Protein AF-A0AA39PL08-F1 (afdb_monomer)

Organism: NCBI:txid153913

Solvent-accessible surface area (backbone atoms only — not comparable to full-atom values): 10625 Å² total; per-residue (Å²): 111,73,71,60,53,53,52,51,50,51,50,52,51,52,50,50,63,61,44,51,63,54,53,54,50,52,50,53,52,51,51,52,52,53,52,52,52,53,51,51,53,49,51,53,50,52,50,51,52,51,51,49,55,51,54,54,60,73,60,64,70,47,74,65,54,53,50,52,52,50,54,50,50,53,50,49,44,52,52,51,19,44,54,52,36,72,70,58,74,90,70,91,69,81,79,69,95,43,76,67,58,56,54,54,50,54,52,45,30,73,60,59,31,64,70,55,45,51,51,68,71,72,54,76,58,91,83,39,56,63,63,49,20,51,47,42,34,47,43,50,50,50,52,49,51,51,55,55,50,72,71,54,77,70,82,68,60,52,62,56,51,52,48,50,51,49,51,52,51,51,51,52,52,53,50,52,56,51,52,53,60,50,56,61,66,72,77,114

Secondary structure (DSSP, 8-state):
-HHHHHHHHHHHHHHHHHHHHHHHHHHHHHHHHHHHHHHHHHHHHHHHHHHHHHHHHHT-S-HHHHHHHHHHHHHHHHHHHHHHHHH-----------HHHHHHHHHHHHHHHHHHHHHHHHS-GGG-HHHHHHHHHHHHHHHHHHHHHHH---TTHHHHHHHHHHHHHHHHHHHHHHHHHHHHTT--

pLDDT: mean 80.29, std 13.62, range [42.75, 95.31]

Mean predicted aligned error: 18.13 Å

Foldseek 3Di:
DVVVVVVVVVVVVVVVVVVVVVVVVVVVVVVVVVVVVVVVVVVVVVVVVVVVVVVVVVVPCDVVNVVVVVVVVLVVLLVVLLVVLVVDDDDPDPPDPDPVVVVVLVVLCVQPNDVLSVVVVPDPCVVPSPSSSVSSSSNVVSVVVVVVVVVPPPPPVCVVVVVVVVVVVVVVVVVVVVVVVVVVVVVD

Sequence (188 aa):
MLKQWLTDVEHELQQAQNQNPVLDQQLKEQVAATKLMKGLLRTWMEELRAAQVYLIRADQSSGVDVINMIDALNSEVFQTAAMVAEAFKFGKKKVEDSSEVEVVYYHVIEVLGLCMTELLKSMLHHDNQILIQTTFQAAMCTYVDWIVTLWYFKGREEEWMLSNLYAIIQESDLGLMQMEKKGEKSLV

Radius of gyration: 40.85 Å; Cα contacts (8 Å, |Δi|>4): 40; chains: 1; bounding box: 76×64×124 Å

Structure (mmCIF, N/CA/C/O backbone):
data_AF-A0AA39PL08-F1
#
_entry.id   AF-A0AA39PL08-F1
#
loop_
_atom_site.group_PDB
_atom_site.id
_atom_site.type_symbol
_atom_site.label_atom_id
_atom_site.label_alt_id
_atom_site.label_comp_id
_atom_site.label_asym_id
_atom_site.label_entity_id
_atom_site.label_seq_id
_atom_site.pdbx_PDB_ins_code
_atom_site.Cartn_x
_atom_site.Cartn_y
_atom_site.Cartn_z
_atom_site.occupancy
_atom_site.B_iso_or_equiv
_atom_site.auth_seq_id
_atom_site.auth_comp_id
_atom_site.auth_asym_id
_atom_site.auth_atom_id
_atom_site.pdbx_PDB_model_num
ATOM 1 N N . MET A 1 1 ? -49.813 -3.315 88.008 1.00 71.19 1 MET A N 1
ATOM 2 C CA . MET A 1 1 ? -49.033 -4.204 87.121 1.00 71.19 1 MET A CA 1
ATOM 3 C C . MET A 1 1 ? -49.725 -4.425 85.780 1.00 71.19 1 MET A C 1
ATOM 5 O O . MET A 1 1 ? -49.222 -3.895 84.808 1.00 71.19 1 MET A O 1
ATOM 9 N N . LEU A 1 2 ? -50.894 -5.079 85.700 1.00 80.81 2 LEU A N 1
ATOM 10 C CA . LEU A 1 2 ? -51.555 -5.375 84.408 1.00 80.81 2 LEU A CA 1
ATOM 11 C C . LEU A 1 2 ? -51.865 -4.149 83.527 1.00 80.81 2 LEU A C 1
ATOM 13 O O . LEU A 1 2 ? -51.631 -4.189 82.328 1.00 80.81 2 LEU A O 1
ATOM 17 N N . LYS A 1 3 ? -52.342 -3.042 84.114 1.00 84.31 3 LYS A N 1
ATOM 18 C CA . LYS A 1 3 ? -52.635 -1.812 83.352 1.00 84.31 3 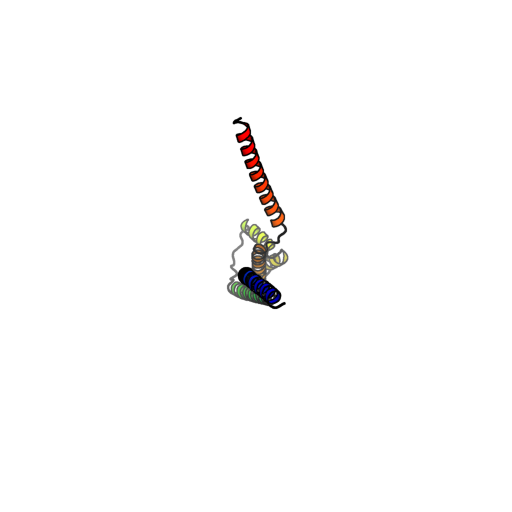LYS A CA 1
ATOM 19 C C . LYS A 1 3 ? -51.394 -1.166 82.732 1.00 84.31 3 LYS A C 1
ATOM 21 O O . LYS A 1 3 ? -51.499 -0.585 81.668 1.00 84.31 3 LYS A O 1
ATOM 26 N N . GLN A 1 4 ? -50.254 -1.273 83.405 1.00 87.25 4 GLN A N 1
ATOM 27 C CA . GLN A 1 4 ? -49.001 -0.662 82.966 1.00 87.25 4 GLN A CA 1
ATOM 28 C C . GLN A 1 4 ? -48.365 -1.467 81.827 1.00 87.25 4 GLN A C 1
ATOM 30 O O . GLN A 1 4 ? -47.874 -0.903 80.864 1.00 87.25 4 GLN A O 1
ATOM 35 N N . TRP A 1 5 ? -48.488 -2.795 81.880 1.00 88.00 5 TRP A N 1
ATOM 36 C CA . TRP A 1 5 ? -48.082 -3.655 80.772 1.00 88.00 5 TRP A CA 1
ATOM 37 C C . TRP A 1 5 ? -48.952 -3.451 79.523 1.00 88.00 5 TRP A C 1
ATOM 39 O O . TRP A 1 5 ? -48.432 -3.420 78.416 1.00 88.00 5 TRP A O 1
ATOM 49 N N . LEU A 1 6 ? -50.266 -3.255 79.692 1.00 92.50 6 LEU A N 1
ATOM 50 C CA . LEU A 1 6 ? -51.163 -2.975 78.567 1.00 92.50 6 LEU A CA 1
ATOM 51 C C . LEU A 1 6 ? -50.780 -1.671 77.847 1.00 92.50 6 LEU A C 1
ATOM 53 O O . LEU A 1 6 ? -50.722 -1.654 76.623 1.00 92.50 6 LEU A O 1
ATOM 57 N N . THR A 1 7 ? -50.462 -0.612 78.602 1.00 92.06 7 THR A N 1
ATOM 58 C CA . THR A 1 7 ? -50.030 0.667 78.019 1.00 92.06 7 THR A CA 1
ATOM 59 C C . THR A 1 7 ? -48.675 0.566 77.326 1.00 92.06 7 THR A C 1
ATOM 61 O O . THR A 1 7 ? -48.483 1.189 76.286 1.00 92.06 7 THR A O 1
ATOM 64 N N . ASP A 1 8 ? -47.752 -0.234 77.866 1.00 92.88 8 ASP A N 1
ATOM 65 C CA . ASP A 1 8 ? -46.441 -0.448 77.245 1.00 92.88 8 ASP A CA 1
ATOM 66 C C . ASP A 1 8 ? -4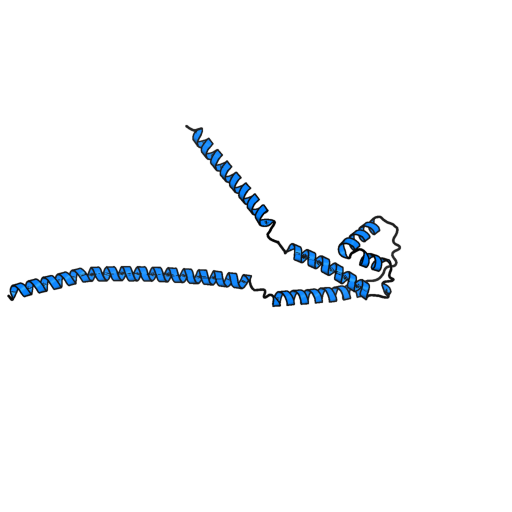6.580 -1.204 75.913 1.00 92.88 8 ASP A C 1
ATOM 68 O O . ASP A 1 8 ? -45.985 -0.814 74.911 1.00 92.88 8 ASP A O 1
ATOM 72 N N . VAL A 1 9 ? -47.439 -2.229 75.862 1.00 91.25 9 VAL A N 1
ATOM 73 C CA . VAL A 1 9 ? -47.717 -2.994 74.633 1.00 91.25 9 VAL A CA 1
ATOM 74 C C . VAL A 1 9 ? -48.438 -2.147 73.581 1.00 91.25 9 VAL A C 1
ATOM 76 O O . VAL A 1 9 ? -48.118 -2.240 72.397 1.00 91.25 9 VAL A O 1
ATOM 79 N N . GLU A 1 10 ? -49.390 -1.301 73.981 1.00 92.38 10 GLU A N 1
ATOM 80 C CA . GLU A 1 10 ? -50.045 -0.360 73.061 1.00 92.38 10 GLU A CA 1
ATOM 81 C C . GLU A 1 10 ? -49.048 0.652 72.492 1.00 92.38 10 GLU A C 1
ATOM 83 O O . GLU A 1 10 ? -49.065 0.925 71.290 1.00 92.38 10 GLU A O 1
ATOM 88 N N . HIS A 1 11 ? -48.132 1.151 73.324 1.00 91.44 11 HIS A N 1
ATOM 89 C CA . HIS A 1 11 ? -47.078 2.054 72.881 1.00 91.44 11 HIS A CA 1
ATOM 90 C C . HIS A 1 11 ? -46.126 1.375 71.883 1.00 91.44 11 HIS A C 1
ATOM 92 O O . HIS A 1 11 ? -45.819 1.960 70.845 1.00 91.44 11 HIS A O 1
ATOM 98 N N . GLU A 1 12 ? -45.700 0.134 72.136 1.00 89.50 12 GLU A N 1
ATOM 99 C CA . GLU A 1 12 ? -44.862 -0.629 71.198 1.00 89.50 12 GLU A CA 1
ATOM 100 C C . GLU A 1 12 ? -45.580 -0.935 69.879 1.00 89.50 12 GLU A C 1
ATOM 102 O O . GLU A 1 12 ? -44.991 -0.782 68.806 1.00 89.50 12 GLU A O 1
ATOM 107 N N . LEU A 1 13 ? -46.860 -1.317 69.929 1.00 89.25 13 LEU A N 1
ATOM 108 C CA . LEU A 1 13 ? -47.656 -1.574 68.728 1.00 89.25 13 LEU A CA 1
ATOM 109 C C . LEU A 1 13 ? -47.790 -0.306 67.884 1.00 89.25 13 LEU A C 1
ATOM 111 O O . LEU A 1 13 ? -47.626 -0.345 66.664 1.00 89.25 13 LEU A O 1
ATOM 115 N N . GLN A 1 14 ? -48.056 0.825 68.532 1.00 90.50 14 GLN A N 1
ATOM 116 C CA . GLN A 1 14 ? -48.206 2.106 67.859 1.00 90.50 14 GLN A CA 1
ATOM 117 C C . GLN A 1 14 ? -46.869 2.606 67.302 1.00 90.50 14 GLN A C 1
ATOM 119 O O . GLN A 1 14 ? -46.811 3.142 66.195 1.00 90.50 14 GLN A O 1
ATOM 124 N N . GLN A 1 15 ? -45.769 2.349 68.007 1.00 89.94 15 GLN A N 1
ATOM 125 C CA . GLN A 1 15 ? -44.422 2.622 67.523 1.00 89.94 15 GLN A CA 1
ATOM 126 C C . GLN A 1 15 ? -44.076 1.766 66.294 1.00 89.94 15 GLN A C 1
ATOM 128 O O . GLN A 1 15 ? -43.593 2.306 65.299 1.00 89.94 15 GLN A O 1
ATOM 133 N N . ALA A 1 16 ? -44.387 0.468 66.306 1.00 85.75 16 ALA A N 1
ATOM 134 C CA . ALA A 1 16 ? -44.188 -0.420 65.160 1.00 85.75 16 ALA A CA 1
ATOM 135 C C . ALA A 1 16 ? -45.080 -0.039 63.963 1.00 85.75 16 ALA A C 1
ATOM 137 O O . ALA A 1 16 ? -44.622 -0.022 62.818 1.00 85.75 16 ALA A O 1
ATOM 138 N N . GLN A 1 17 ? -46.339 0.339 64.216 1.00 90.00 17 GLN A N 1
ATOM 139 C CA . GLN A 1 17 ? -47.251 0.840 63.183 1.00 90.00 17 GLN A CA 1
ATOM 140 C C . GLN A 1 17 ? -46.747 2.133 62.541 1.00 90.00 17 GLN A C 1
ATOM 142 O O . GLN A 1 17 ? -46.892 2.297 61.333 1.00 90.00 17 GLN A O 1
ATOM 147 N N . ASN A 1 18 ? -46.109 3.012 63.313 1.00 87.94 18 ASN A N 1
ATOM 148 C CA . ASN A 1 18 ? -45.515 4.241 62.791 1.00 87.94 18 ASN A CA 1
ATOM 149 C C . ASN A 1 18 ? -44.195 3.993 62.035 1.00 87.94 18 ASN A C 1
ATOM 151 O O . ASN A 1 18 ? -43.851 4.763 61.141 1.00 87.94 18 ASN A O 1
ATOM 155 N N . GLN A 1 19 ? -43.461 2.922 62.355 1.00 88.88 19 GLN A N 1
ATOM 156 C CA . GLN A 1 19 ? -42.192 2.575 61.699 1.00 88.88 19 GLN A CA 1
ATOM 157 C C . GLN A 1 19 ? -42.372 1.851 60.357 1.00 88.88 19 GLN A C 1
ATOM 159 O O . GLN A 1 19 ? -41.613 2.107 59.422 1.00 88.88 19 GLN A O 1
ATOM 164 N N . ASN A 1 20 ? -43.389 0.994 60.226 1.00 89.31 20 ASN A N 1
ATOM 165 C CA . ASN A 1 20 ? -43.685 0.270 58.983 1.00 89.31 20 ASN A CA 1
ATOM 166 C C . ASN A 1 20 ? -43.803 1.158 57.723 1.00 89.31 20 ASN A C 1
ATOM 168 O O . ASN A 1 20 ? -43.137 0.848 56.736 1.00 89.31 20 ASN A O 1
ATOM 172 N N . PRO A 1 21 ? -44.571 2.268 57.706 1.00 90.62 21 PRO A N 1
ATOM 173 C CA . PRO A 1 21 ? -44.692 3.100 56.507 1.00 90.62 21 PRO A CA 1
ATOM 174 C C . PRO A 1 21 ? -43.381 3.810 56.149 1.00 90.62 21 PRO A C 1
ATOM 176 O O . PRO A 1 21 ? -43.098 4.017 54.970 1.00 90.62 21 PRO A O 1
ATOM 179 N N . VAL A 1 22 ? -42.560 4.151 57.149 1.00 90.56 22 VAL A N 1
ATOM 180 C CA . VAL A 1 22 ? -41.252 4.787 56.940 1.00 90.56 22 VAL A CA 1
ATOM 181 C C . VAL A 1 22 ? -40.280 3.807 56.285 1.00 90.56 22 VAL A C 1
ATOM 183 O O . VAL A 1 22 ? -39.605 4.163 55.320 1.00 90.56 22 VAL A O 1
ATOM 186 N N . LEU A 1 23 ? -40.238 2.563 56.764 1.00 89.94 23 LEU A N 1
ATOM 187 C CA . LEU A 1 23 ? -39.418 1.500 56.180 1.00 89.94 23 LEU A CA 1
ATOM 188 C C . LEU A 1 23 ? -39.864 1.154 54.751 1.00 89.94 23 LEU A C 1
ATOM 190 O O . LEU A 1 23 ? -39.022 1.018 53.864 1.00 89.94 23 LEU A O 1
ATOM 194 N N . ASP A 1 24 ? -41.174 1.090 54.501 1.00 92.94 24 ASP A N 1
ATOM 195 C CA . ASP A 1 24 ? -41.730 0.870 53.160 1.00 92.94 24 ASP A CA 1
ATOM 196 C C . ASP A 1 24 ? -41.361 1.995 52.188 1.00 92.94 24 ASP A C 1
ATOM 198 O O . ASP A 1 24 ? -41.076 1.751 51.010 1.00 92.94 24 ASP A O 1
ATOM 202 N N . GLN A 1 25 ? -41.355 3.239 52.668 1.00 93.31 25 GLN A N 1
ATOM 203 C CA . GLN A 1 25 ? -40.944 4.382 51.866 1.00 93.31 25 GLN A CA 1
ATOM 204 C C . GLN A 1 25 ? -39.444 4.335 51.545 1.00 93.31 25 GLN A C 1
ATOM 206 O O . GLN A 1 25 ? -39.073 4.461 50.377 1.00 93.31 25 GLN A O 1
ATOM 211 N N . GLN A 1 26 ? -38.596 4.046 52.535 1.00 92.38 26 GLN A N 1
ATOM 212 C CA . GLN A 1 26 ? -37.154 3.876 52.326 1.00 92.38 26 GLN A CA 1
ATOM 213 C C . GLN A 1 26 ? -36.844 2.733 51.352 1.00 92.38 26 GLN A C 1
ATOM 215 O O . GLN A 1 26 ? -35.975 2.863 50.488 1.00 92.38 26 GLN A O 1
ATOM 220 N N . LEU A 1 27 ? -37.581 1.621 51.441 1.00 93.56 27 LEU A N 1
ATOM 221 C CA . LEU A 1 27 ? -37.421 0.492 50.530 1.00 93.56 27 LEU A CA 1
ATOM 222 C C . LEU A 1 27 ? -37.786 0.879 49.092 1.00 93.56 27 LEU A C 1
ATOM 224 O O . LEU A 1 27 ? -37.051 0.547 48.161 1.00 93.56 27 LEU A O 1
ATOM 228 N N . LYS A 1 28 ? -38.883 1.619 48.892 1.00 95.12 28 LYS A N 1
ATOM 229 C CA . LYS A 1 28 ? -39.280 2.119 47.565 1.00 95.12 28 LYS A CA 1
ATOM 230 C C . LYS A 1 28 ? -38.234 3.057 46.970 1.00 95.12 28 LYS A C 1
ATOM 232 O O . LYS A 1 28 ? -37.909 2.927 45.790 1.00 95.12 28 LYS A O 1
ATOM 237 N N . GLU A 1 29 ? -37.685 3.958 47.777 1.00 94.06 29 GLU A N 1
ATOM 238 C CA . GLU A 1 29 ? -36.629 4.883 47.357 1.00 94.06 29 GLU A CA 1
ATOM 239 C C . GLU A 1 29 ? -35.347 4.133 46.966 1.00 94.06 29 GLU A C 1
ATOM 241 O O . GLU A 1 29 ? -34.799 4.365 45.886 1.00 94.06 29 GLU A O 1
ATOM 246 N N . GLN A 1 30 ? -34.922 3.155 47.770 1.00 92.44 30 GLN A N 1
ATOM 247 C CA . GLN A 1 30 ? -33.762 2.307 47.470 1.00 92.44 30 GLN A CA 1
ATOM 248 C C . GLN A 1 30 ? -33.957 1.466 46.203 1.00 92.44 30 GLN A C 1
ATOM 250 O O . GLN A 1 30 ? -33.045 1.342 45.378 1.00 92.44 30 GLN A O 1
ATOM 255 N N . VAL A 1 31 ? -35.156 0.916 45.995 1.00 95.25 31 VAL A N 1
ATOM 256 C CA . VAL A 1 31 ? -35.493 0.166 44.777 1.00 95.25 31 VAL A CA 1
ATOM 257 C C . VAL A 1 31 ? -35.464 1.078 43.549 1.00 95.25 31 VAL A C 1
ATOM 259 O O . VAL A 1 31 ? -34.920 0.687 42.512 1.00 95.25 31 VAL A O 1
ATOM 262 N N . ALA A 1 32 ? -35.989 2.302 43.652 1.00 93.75 32 ALA A N 1
ATOM 263 C CA . ALA A 1 32 ? -35.952 3.279 42.566 1.00 93.75 32 ALA A CA 1
ATOM 264 C C . ALA A 1 32 ? -34.513 3.704 42.227 1.00 93.75 32 ALA A C 1
ATOM 266 O O . ALA A 1 32 ? -34.134 3.688 41.052 1.00 93.75 32 ALA A O 1
ATOM 267 N N . ALA A 1 33 ? -33.690 3.990 43.240 1.00 92.62 33 ALA A N 1
ATOM 268 C CA . ALA A 1 33 ? -32.278 4.335 43.073 1.00 92.62 33 ALA A CA 1
ATOM 269 C C . ALA A 1 33 ? -31.486 3.191 42.421 1.00 92.62 33 ALA A C 1
ATOM 271 O O . ALA A 1 33 ? -30.747 3.400 41.457 1.00 92.62 33 ALA A O 1
ATOM 272 N N . THR A 1 34 ? -31.710 1.954 42.873 1.00 93.88 34 THR A N 1
ATOM 273 C CA . THR A 1 34 ? -31.071 0.763 42.297 1.00 93.88 34 THR A CA 1
ATOM 274 C C . THR A 1 34 ? -31.484 0.555 40.839 1.00 93.88 34 THR A C 1
ATOM 276 O O . THR A 1 34 ? -30.662 0.182 40.001 1.00 93.88 34 THR A O 1
ATOM 279 N N . LYS A 1 35 ? -32.756 0.805 40.505 1.00 95.25 35 LYS A N 1
ATOM 280 C CA . LYS A 1 35 ? -33.264 0.688 39.133 1.00 95.25 35 LYS A CA 1
ATOM 281 C C . LYS A 1 35 ? -32.637 1.732 38.207 1.00 95.25 35 LYS A C 1
ATOM 283 O O . LYS A 1 35 ? -32.241 1.378 37.098 1.00 95.25 35 LYS A O 1
ATOM 288 N N . LEU A 1 36 ? -32.508 2.976 38.670 1.00 95.00 36 LEU A N 1
ATOM 289 C CA . LEU A 1 36 ? -31.821 4.043 37.938 1.00 95.00 36 LEU A CA 1
ATOM 290 C C . LEU A 1 36 ? -30.352 3.699 37.694 1.00 95.00 36 LEU A C 1
ATOM 292 O O . LEU A 1 36 ? -29.901 3.746 36.552 1.00 95.00 36 LEU A O 1
ATOM 296 N N . MET A 1 37 ? -29.639 3.271 38.738 1.00 93.81 37 MET A N 1
ATOM 297 C CA . MET A 1 37 ? -28.228 2.898 38.639 1.00 93.81 37 MET A CA 1
ATOM 298 C C . MET A 1 37 ? -28.013 1.766 37.626 1.00 93.81 37 MET A C 1
ATOM 300 O O . MET A 1 37 ? -27.143 1.860 36.766 1.00 93.81 37 MET A O 1
ATOM 304 N N . LYS A 1 38 ? -28.845 0.717 37.668 1.00 94.12 38 LYS A N 1
ATOM 305 C CA . LYS A 1 38 ? -28.790 -0.387 36.694 1.00 94.12 38 LYS A CA 1
ATOM 306 C C . LYS A 1 38 ? -29.085 0.075 35.266 1.00 94.12 38 LYS A C 1
ATOM 308 O O . LYS A 1 38 ? -28.465 -0.424 34.331 1.00 94.12 38 LYS A O 1
ATOM 313 N N . GLY A 1 39 ? -30.023 1.008 35.099 1.00 94.88 39 GLY A N 1
ATOM 314 C CA . GLY A 1 39 ? -30.340 1.605 33.803 1.00 94.88 39 GLY A CA 1
ATOM 315 C C . GLY A 1 39 ? -29.146 2.351 33.217 1.00 94.88 39 GLY A C 1
ATOM 316 O O . GLY A 1 39 ? -28.762 2.075 32.084 1.00 94.88 39 GLY A O 1
ATOM 317 N N . LEU A 1 40 ? -28.522 3.213 34.022 1.00 93.88 40 LEU A N 1
ATOM 318 C CA . LEU A 1 40 ? -27.332 3.963 33.635 1.00 93.88 40 LEU A CA 1
ATOM 319 C C . LEU A 1 40 ? -26.185 3.013 33.271 1.00 93.88 40 LEU A C 1
ATOM 321 O O . LEU A 1 40 ? -25.612 3.127 32.194 1.00 93.88 40 LEU A O 1
ATOM 325 N N . LEU A 1 41 ? -25.900 2.021 34.121 1.00 94.31 41 LEU A N 1
ATOM 326 C CA . LEU A 1 41 ? -24.823 1.054 33.893 1.00 94.31 41 LEU A CA 1
ATOM 327 C C . LEU A 1 41 ? -24.985 0.306 32.563 1.00 94.31 41 LEU A C 1
ATOM 329 O O . LEU A 1 41 ? -24.006 0.047 31.868 1.00 94.31 41 LEU A O 1
ATOM 333 N N . ARG A 1 42 ? -26.227 -0.033 32.199 1.00 94.38 42 ARG A N 1
ATOM 334 C CA . ARG A 1 42 ? -26.533 -0.669 30.915 1.00 94.38 42 ARG A CA 1
ATOM 335 C C . ARG A 1 42 ? -26.224 0.257 29.740 1.00 94.38 42 ARG A C 1
ATOM 337 O O . ARG A 1 42 ? -25.577 -0.197 28.805 1.00 94.38 42 ARG A O 1
ATOM 344 N N . THR A 1 43 ? -26.620 1.526 29.811 1.00 92.69 43 THR A N 1
ATOM 345 C CA . THR A 1 43 ? -26.298 2.519 28.774 1.00 92.69 43 THR A CA 1
ATOM 346 C C . THR A 1 43 ? -24.788 2.685 28.617 1.00 92.69 43 THR A C 1
ATOM 348 O O . THR A 1 43 ? -24.282 2.572 27.508 1.00 92.69 43 THR A O 1
ATOM 351 N N . TRP A 1 44 ? -24.048 2.822 29.720 1.00 92.69 44 TRP A N 1
ATOM 352 C CA . TRP A 1 44 ? -22.582 2.894 29.679 1.00 92.69 44 TRP A CA 1
ATOM 353 C C . TRP A 1 44 ? -21.945 1.639 29.074 1.00 92.69 44 TRP A C 1
ATOM 355 O O . TRP A 1 44 ? -20.984 1.742 28.318 1.00 92.69 44 TRP A O 1
ATOM 365 N N . MET A 1 45 ? -22.471 0.447 29.368 1.00 92.06 45 MET A N 1
ATOM 366 C CA . MET A 1 45 ? -21.989 -0.791 28.743 1.00 92.06 45 MET A CA 1
ATOM 367 C C . MET A 1 45 ? -22.285 -0.843 27.242 1.00 92.06 45 MET A C 1
ATOM 369 O O . MET A 1 45 ? -21.450 -1.321 26.477 1.00 92.06 45 MET A O 1
ATOM 373 N N . GLU A 1 46 ? -23.454 -0.371 26.812 1.00 92.44 46 GLU A N 1
ATOM 374 C CA . GLU A 1 46 ? -23.822 -0.295 25.396 1.00 92.44 46 GLU A CA 1
ATOM 375 C C . GLU A 1 46 ? -22.921 0.691 24.642 1.00 92.44 46 GLU A C 1
ATOM 377 O O . GLU A 1 46 ? -22.397 0.343 23.583 1.00 92.44 46 GLU A O 1
ATOM 382 N N . GLU A 1 47 ? -22.663 1.866 25.217 1.00 90.31 47 GLU A N 1
ATOM 383 C CA . GLU A 1 47 ? -21.745 2.868 24.666 1.00 90.31 47 GLU A CA 1
ATOM 384 C C . GLU A 1 47 ? -20.301 2.359 24.622 1.00 90.31 47 GLU A C 1
ATOM 386 O O . GLU A 1 47 ? -19.643 2.460 23.586 1.00 90.31 47 GLU A O 1
ATOM 391 N N . LEU A 1 48 ? -19.818 1.733 25.702 1.00 89.81 48 LEU A N 1
ATOM 392 C CA . LEU A 1 48 ? -18.473 1.156 25.753 1.00 89.81 48 LEU A CA 1
ATOM 393 C C . LEU A 1 48 ? -18.306 0.043 24.715 1.00 89.81 48 LEU A C 1
ATOM 395 O O . LEU A 1 48 ? -17.294 -0.016 24.021 1.00 89.81 48 LEU A O 1
ATOM 399 N N . ARG A 1 49 ? -19.312 -0.824 24.566 1.00 87.75 49 ARG A N 1
ATOM 400 C CA . ARG A 1 49 ? -19.316 -1.881 23.552 1.00 87.75 49 ARG A CA 1
ATOM 401 C C . ARG A 1 49 ? -19.334 -1.293 22.141 1.00 87.75 49 ARG A C 1
ATOM 403 O O . ARG A 1 49 ? -18.627 -1.802 21.275 1.00 87.75 49 ARG A O 1
ATOM 410 N N . ALA A 1 50 ? -20.111 -0.238 21.897 1.00 80.50 50 ALA A N 1
ATOM 411 C CA . ALA A 1 50 ? -20.132 0.451 20.610 1.00 80.50 50 ALA A CA 1
ATOM 412 C C . ALA A 1 50 ? -18.765 1.079 20.283 1.00 80.50 50 ALA A C 1
ATOM 414 O O . ALA A 1 50 ? -18.251 0.876 19.182 1.00 80.50 50 ALA A O 1
ATOM 415 N N . ALA A 1 51 ? -18.138 1.752 21.252 1.00 81.62 51 ALA A N 1
ATOM 416 C CA . ALA A 1 51 ? -16.797 2.317 21.113 1.00 81.62 51 ALA A CA 1
ATOM 417 C C . ALA A 1 51 ? -15.734 1.231 20.877 1.00 81.62 51 ALA A C 1
ATOM 419 O O . ALA A 1 51 ? -14.888 1.372 19.999 1.00 81.62 51 ALA A O 1
ATOM 420 N N . GLN A 1 52 ? -15.807 0.109 21.599 1.00 76.06 52 GLN A N 1
ATOM 421 C CA . GLN A 1 52 ? -14.886 -1.015 21.435 1.00 76.06 52 GLN A CA 1
ATOM 422 C C . GLN A 1 52 ? -15.011 -1.661 20.049 1.00 76.06 52 GLN A C 1
ATOM 424 O O . GLN A 1 52 ? -14.002 -1.947 19.413 1.00 76.06 52 GLN A O 1
ATOM 429 N N . VAL A 1 53 ? -16.235 -1.862 19.551 1.00 74.06 53 VAL A N 1
ATOM 430 C CA . VAL A 1 53 ? -16.467 -2.375 18.190 1.00 74.06 53 VAL A CA 1
ATOM 431 C C . VAL A 1 53 ? -15.927 -1.404 17.142 1.00 74.06 53 VAL A C 1
ATOM 433 O O . VAL A 1 53 ? -15.322 -1.846 16.168 1.00 74.06 53 VAL A O 1
ATOM 436 N N . TYR A 1 54 ? -16.111 -0.097 17.339 1.00 67.56 54 TYR A N 1
ATOM 437 C CA . TYR A 1 54 ? -15.572 0.924 16.443 1.00 67.56 54 TYR A CA 1
ATOM 438 C C . TYR A 1 54 ? -14.035 0.909 16.410 1.00 67.56 54 TYR A C 1
ATOM 440 O O . TYR A 1 54 ? -13.454 0.878 15.329 1.00 67.56 54 TYR A O 1
ATOM 448 N N . LEU A 1 55 ? -13.381 0.846 17.576 1.00 64.38 55 LEU A N 1
ATOM 449 C CA . LEU A 1 55 ? -11.919 0.789 17.688 1.00 64.38 55 LEU A CA 1
ATOM 450 C C . LEU A 1 55 ? -11.334 -0.490 17.078 1.00 64.38 55 LEU A C 1
ATOM 452 O O . LEU A 1 55 ? -10.382 -0.414 16.312 1.00 64.38 55 LEU A O 1
ATOM 456 N N . ILE A 1 56 ? -11.937 -1.653 17.341 1.00 61.41 56 ILE A N 1
ATOM 457 C CA . ILE A 1 56 ? -11.510 -2.920 16.724 1.00 61.41 56 ILE A CA 1
ATOM 458 C C . ILE A 1 56 ? -11.665 -2.854 15.203 1.00 61.41 56 ILE A C 1
ATOM 460 O O . ILE A 1 56 ? -10.826 -3.381 14.485 1.00 61.41 56 ILE A O 1
ATOM 464 N N . ARG A 1 57 ? -12.725 -2.208 14.699 1.00 56.69 57 ARG A N 1
ATOM 465 C CA . ARG A 1 57 ? -12.961 -2.057 13.258 1.00 56.69 57 ARG A CA 1
ATOM 466 C C . ARG A 1 57 ? -11.965 -1.115 12.583 1.00 56.69 57 ARG A C 1
ATOM 468 O O . ARG A 1 57 ? -11.653 -1.330 11.419 1.00 56.69 57 ARG A O 1
ATOM 475 N N . ALA A 1 58 ? -11.465 -0.112 13.299 1.00 57.69 58 ALA A N 1
ATOM 476 C CA . ALA A 1 58 ? -10.409 0.770 12.810 1.00 57.69 58 ALA A CA 1
ATOM 477 C C . ALA A 1 58 ? -9.039 0.066 12.723 1.00 57.69 58 ALA A C 1
ATOM 479 O O . ALA A 1 58 ? -8.226 0.441 11.888 1.00 57.69 58 ALA A O 1
ATOM 480 N N . ASP A 1 59 ? -8.817 -0.984 13.519 1.00 54.94 59 ASP A N 1
ATOM 481 C CA . ASP A 1 59 ? -7.565 -1.761 13.577 1.00 54.94 59 ASP A CA 1
ATOM 482 C C . ASP A 1 59 ? -7.596 -3.030 12.684 1.00 54.94 59 ASP A C 1
ATOM 484 O O . ASP A 1 59 ? -6.808 -3.957 12.854 1.00 54.94 59 ASP A O 1
ATOM 488 N N . GLN A 1 60 ? -8.550 -3.119 11.742 1.00 58.88 60 GLN A N 1
ATOM 489 C CA . GLN A 1 60 ? -8.859 -4.351 10.990 1.00 58.88 60 GLN A CA 1
ATOM 490 C C . GLN A 1 60 ? -7.881 -4.740 9.878 1.00 58.88 60 GLN A C 1
ATOM 492 O O . GLN A 1 60 ? -8.053 -5.811 9.299 1.00 58.88 60 GLN A O 1
ATOM 497 N N . SER A 1 61 ? -6.867 -3.938 9.565 1.00 59.88 61 SER A N 1
ATOM 498 C CA . SER A 1 61 ? -5.773 -4.413 8.717 1.00 59.88 61 SER A CA 1
ATOM 499 C C . SER A 1 61 ? -4.690 -4.993 9.614 1.00 59.88 61 SER A C 1
ATOM 501 O O . SER A 1 61 ? -3.880 -4.248 10.171 1.00 59.88 61 SER A O 1
ATOM 503 N N . SER A 1 62 ? -4.660 -6.319 9.766 1.00 72.88 62 SER A N 1
ATOM 504 C CA . SER A 1 62 ? -3.514 -6.941 10.421 1.00 72.88 62 SER A CA 1
ATOM 505 C C . SER A 1 62 ? -2.262 -6.648 9.585 1.00 72.88 62 SER A C 1
ATOM 507 O O . SER A 1 62 ? -2.335 -6.546 8.359 1.00 72.88 62 SER A O 1
ATOM 509 N N . GLY A 1 63 ? -1.088 -6.513 10.209 1.00 74.50 63 GLY A N 1
ATOM 510 C CA . GLY A 1 63 ? 0.156 -6.290 9.455 1.00 74.50 63 GLY A CA 1
ATOM 511 C C . GLY A 1 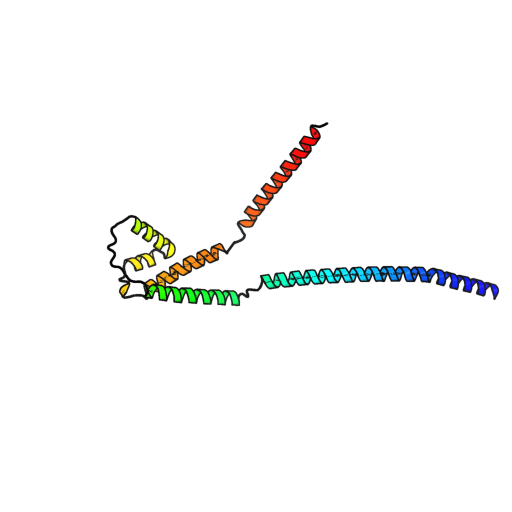63 ? 0.406 -7.364 8.383 1.00 74.50 63 GLY A C 1
ATOM 512 O O . GLY A 1 63 ? 1.020 -7.084 7.359 1.00 74.50 63 GLY A O 1
ATOM 513 N N . VAL A 1 64 ? -0.142 -8.568 8.582 1.00 80.88 64 VAL A N 1
ATOM 514 C CA . VAL A 1 64 ? -0.136 -9.662 7.602 1.00 80.88 64 VAL A CA 1
ATOM 515 C C . VAL A 1 64 ? -0.978 -9.323 6.370 1.00 80.88 64 VAL A C 1
ATOM 517 O O . VAL A 1 64 ? -0.542 -9.584 5.253 1.00 80.88 64 VAL A O 1
ATOM 520 N N . ASP A 1 65 ? -2.141 -8.695 6.541 1.00 84.06 65 ASP A N 1
ATOM 521 C CA . ASP A 1 65 ? -2.981 -8.262 5.421 1.00 84.06 65 ASP A CA 1
ATOM 522 C C . ASP A 1 65 ? -2.291 -7.169 4.605 1.00 84.06 65 ASP A C 1
ATOM 524 O O . ASP A 1 65 ? -2.335 -7.197 3.379 1.00 84.06 65 ASP A O 1
ATOM 528 N N . VAL A 1 66 ? -1.592 -6.241 5.268 1.00 84.69 66 VAL A N 1
ATOM 529 C CA . VAL A 1 66 ? -0.799 -5.202 4.590 1.00 84.69 66 V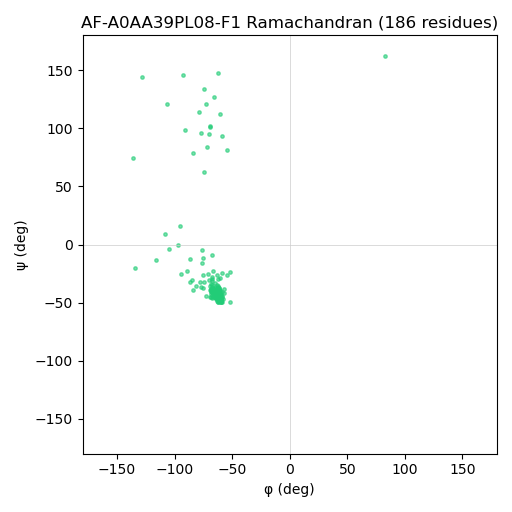AL A CA 1
ATOM 530 C C . VAL A 1 66 ? 0.317 -5.819 3.751 1.00 84.69 66 VAL A C 1
ATOM 532 O O . VAL A 1 66 ? 0.480 -5.445 2.592 1.00 84.69 66 VAL A O 1
ATOM 535 N N . ILE A 1 67 ? 1.041 -6.797 4.298 1.00 88.44 67 ILE A N 1
ATOM 536 C CA . ILE A 1 67 ? 2.076 -7.529 3.557 1.00 88.44 67 ILE A CA 1
ATOM 537 C C . ILE A 1 67 ? 1.461 -8.240 2.345 1.00 88.44 67 ILE A C 1
ATOM 539 O O . ILE A 1 67 ? 1.951 -8.070 1.234 1.00 88.44 67 ILE A O 1
ATOM 543 N N . ASN A 1 68 ? 0.341 -8.947 2.527 1.00 91.12 68 ASN A N 1
ATOM 544 C CA . ASN A 1 68 ? -0.342 -9.645 1.434 1.00 91.12 68 ASN A CA 1
ATOM 545 C C . ASN A 1 68 ? -0.817 -8.684 0.329 1.00 91.12 68 ASN A C 1
ATOM 547 O O . ASN A 1 68 ? -0.729 -9.012 -0.853 1.00 91.12 68 ASN A O 1
ATOM 551 N N . MET A 1 69 ? -1.310 -7.495 0.693 1.00 89.88 69 MET A N 1
ATOM 552 C CA . MET A 1 69 ? -1.711 -6.463 -0.271 1.00 89.88 69 MET A CA 1
ATOM 553 C C . MET A 1 69 ? -0.510 -5.910 -1.050 1.00 89.88 69 MET A C 1
ATOM 555 O O . MET A 1 69 ? -0.611 -5.718 -2.260 1.00 89.88 69 MET A O 1
ATOM 559 N N . ILE A 1 70 ? 0.632 -5.692 -0.386 1.00 90.31 70 ILE A N 1
ATOM 560 C CA . ILE A 1 70 ? 1.871 -5.246 -1.043 1.00 90.31 70 ILE A CA 1
ATOM 561 C C . ILE A 1 70 ? 2.409 -6.333 -1.982 1.00 90.31 70 ILE A C 1
ATOM 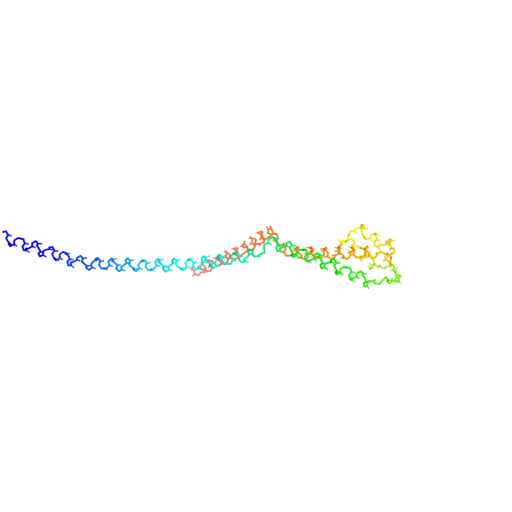563 O O . ILE A 1 70 ? 2.807 -6.027 -3.105 1.00 90.31 70 ILE A O 1
ATOM 567 N N . ASP A 1 71 ? 2.383 -7.601 -1.573 1.00 93.75 71 ASP A N 1
ATOM 568 C CA . ASP A 1 71 ? 2.828 -8.721 -2.410 1.00 93.75 71 ASP A CA 1
ATOM 569 C C . ASP A 1 71 ? 1.944 -8.899 -3.654 1.00 93.75 71 ASP A C 1
ATOM 571 O O . ASP A 1 71 ? 2.451 -9.141 -4.759 1.00 93.75 71 ASP A O 1
ATOM 575 N N . ALA A 1 72 ? 0.628 -8.728 -3.501 1.00 95.00 72 ALA A N 1
ATOM 576 C CA . ALA A 1 72 ? -0.306 -8.715 -4.622 1.00 95.00 72 ALA A CA 1
ATOM 577 C C . ALA A 1 72 ? 0.002 -7.558 -5.587 1.00 95.00 72 ALA A C 1
ATOM 579 O O . ALA A 1 72 ? 0.150 -7.786 -6.788 1.00 95.00 72 ALA A O 1
ATOM 580 N N . LEU A 1 73 ? 0.200 -6.345 -5.064 1.00 93.00 73 LEU A N 1
ATOM 581 C CA . LEU A 1 73 ? 0.542 -5.166 -5.862 1.00 93.00 73 LEU A CA 1
ATOM 582 C C . LEU A 1 73 ? 1.868 -5.336 -6.618 1.00 93.00 73 LEU A C 1
ATOM 584 O O . LEU A 1 73 ? 1.941 -5.054 -7.812 1.00 93.00 73 LEU A O 1
ATOM 588 N N . ASN A 1 74 ? 2.905 -5.854 -5.958 1.00 93.50 74 ASN A N 1
ATOM 589 C CA . ASN A 1 74 ? 4.191 -6.153 -6.593 1.00 93.50 74 ASN A CA 1
ATOM 590 C C . ASN A 1 74 ? 4.030 -7.153 -7.745 1.00 93.50 74 ASN A C 1
ATOM 592 O O . ASN A 1 74 ? 4.635 -6.992 -8.808 1.00 93.50 74 ASN A O 1
ATOM 596 N N . SER A 1 75 ? 3.192 -8.173 -7.549 1.00 95.00 75 SER A N 1
ATOM 597 C CA . SER A 1 75 ? 2.890 -9.166 -8.580 1.00 95.00 75 SER A CA 1
ATOM 598 C C . SER A 1 75 ? 2.169 -8.538 -9.778 1.00 95.00 75 SER A C 1
ATOM 600 O O . SER A 1 75 ? 2.514 -8.836 -10.922 1.00 95.00 75 SER A O 1
ATOM 602 N N . GLU A 1 76 ? 1.216 -7.636 -9.537 1.00 95.31 76 GLU A N 1
ATOM 603 C CA . GLU A 1 76 ? 0.506 -6.902 -10.592 1.00 95.31 76 GLU A CA 1
ATOM 604 C C . GLU A 1 76 ? 1.431 -5.964 -11.374 1.00 95.31 76 GLU A C 1
ATOM 606 O O . GLU A 1 76 ? 1.396 -5.964 -12.607 1.00 95.31 76 GLU A O 1
ATOM 611 N N . VAL A 1 77 ? 2.305 -5.215 -10.691 1.00 94.50 77 VAL A N 1
ATOM 612 C CA . VAL A 1 77 ? 3.321 -4.368 -11.339 1.00 94.50 77 VAL A CA 1
ATOM 613 C C . VAL A 1 77 ? 4.240 -5.221 -12.212 1.00 94.50 77 VAL A C 1
ATOM 615 O O . VAL A 1 77 ? 4.484 -4.883 -13.373 1.00 94.50 77 VAL A O 1
ATOM 618 N N . PHE A 1 78 ? 4.710 -6.360 -11.693 1.00 93.44 78 PHE A N 1
ATOM 619 C CA . PHE A 1 78 ? 5.587 -7.262 -12.432 1.00 93.44 78 PHE A CA 1
ATOM 620 C C . PHE A 1 78 ? 4.930 -7.786 -13.716 1.00 93.44 78 PHE A C 1
ATOM 622 O O . PHE A 1 78 ? 5.537 -7.706 -14.790 1.00 93.44 78 PHE A O 1
ATOM 629 N N . GLN A 1 79 ? 3.697 -8.295 -13.613 1.00 94.88 79 GLN A N 1
ATOM 630 C CA . GLN A 1 79 ? 2.945 -8.856 -14.740 1.00 94.88 79 GLN A CA 1
ATOM 631 C C . GLN A 1 79 ? 2.586 -7.782 -15.769 1.00 94.88 79 GLN A C 1
ATOM 633 O O . GLN A 1 79 ? 2.800 -7.975 -16.966 1.00 94.88 79 GLN A O 1
ATOM 638 N N . THR A 1 80 ? 2.104 -6.626 -15.313 1.00 93.94 80 THR A N 1
ATOM 639 C CA . THR A 1 80 ? 1.709 -5.525 -16.199 1.00 93.94 80 THR A CA 1
ATOM 640 C C . THR A 1 80 ? 2.911 -4.992 -16.967 1.00 93.94 80 THR A C 1
ATOM 642 O O . THR A 1 80 ? 2.842 -4.819 -18.183 1.00 93.94 80 THR A O 1
ATOM 645 N N . ALA A 1 81 ? 4.048 -4.792 -16.298 1.00 93.44 81 ALA A N 1
ATOM 646 C CA . ALA A 1 81 ? 5.269 -4.350 -16.958 1.00 93.44 81 ALA A CA 1
ATOM 647 C C . ALA A 1 81 ? 5.781 -5.361 -17.997 1.00 93.44 81 ALA A C 1
ATOM 649 O O . ALA A 1 81 ? 6.261 -4.949 -19.053 1.00 93.44 81 ALA A O 1
ATOM 650 N N . ALA A 1 82 ? 5.649 -6.667 -17.735 1.00 91.06 82 ALA A N 1
ATOM 651 C CA . ALA A 1 82 ? 5.979 -7.708 -18.708 1.00 91.06 82 ALA A CA 1
ATOM 652 C C . ALA A 1 82 ? 5.090 -7.603 -19.956 1.00 91.06 82 ALA A C 1
ATOM 654 O O . ALA A 1 82 ? 5.603 -7.527 -21.071 1.00 91.06 82 ALA A O 1
ATOM 655 N N . MET A 1 83 ? 3.771 -7.494 -19.767 1.00 92.44 83 MET A N 1
ATOM 656 C CA . MET A 1 83 ? 2.810 -7.352 -20.867 1.00 92.44 83 MET A CA 1
ATOM 657 C C . MET A 1 83 ? 3.061 -6.092 -21.705 1.00 92.44 83 MET A C 1
ATOM 659 O O . MET A 1 83 ? 3.005 -6.134 -22.934 1.00 92.44 83 MET A O 1
ATOM 663 N N . VAL A 1 84 ? 3.351 -4.961 -21.055 1.00 89.88 84 VAL A N 1
ATOM 664 C CA . VAL A 1 84 ? 3.649 -3.701 -21.752 1.00 89.88 84 VAL A CA 1
ATOM 665 C C . VAL A 1 84 ? 4.965 -3.807 -22.522 1.00 89.88 84 VAL A C 1
ATOM 667 O O . VAL A 1 84 ? 5.028 -3.363 -23.667 1.00 89.88 84 VAL A O 1
ATOM 670 N N . ALA A 1 85 ? 5.993 -4.432 -21.940 1.00 88.12 85 ALA A N 1
ATOM 671 C CA . ALA A 1 85 ? 7.266 -4.661 -22.616 1.00 88.12 85 ALA A CA 1
ATOM 672 C C . ALA A 1 85 ? 7.124 -5.579 -23.842 1.00 88.12 85 ALA A C 1
ATOM 674 O O . ALA A 1 85 ? 7.718 -5.289 -24.876 1.00 88.12 85 ALA A O 1
ATOM 675 N N . GLU A 1 86 ? 6.307 -6.635 -23.762 1.00 86.38 86 GLU A N 1
ATOM 676 C CA . GLU A 1 86 ? 5.996 -7.530 -24.893 1.00 86.38 86 GLU A CA 1
ATOM 677 C C . GLU A 1 86 ? 5.262 -6.811 -26.029 1.00 86.38 86 GLU A C 1
ATOM 679 O O . GLU A 1 86 ? 5.528 -7.041 -27.209 1.00 86.38 86 GLU A O 1
ATOM 684 N N . ALA A 1 87 ? 4.328 -5.925 -25.682 1.00 86.12 87 ALA A N 1
ATOM 685 C CA . ALA A 1 87 ? 3.560 -5.156 -26.654 1.00 86.12 87 ALA A CA 1
ATOM 686 C C . ALA A 1 87 ? 4.360 -3.997 -27.279 1.00 86.12 87 ALA A C 1
ATOM 688 O O . ALA A 1 87 ? 3.947 -3.448 -28.310 1.00 86.12 87 ALA A O 1
ATOM 689 N N . PHE A 1 88 ? 5.488 -3.605 -26.678 1.00 82.56 88 PHE A N 1
ATOM 690 C CA . PHE A 1 88 ? 6.263 -2.448 -27.104 1.00 82.56 88 PHE A CA 1
ATOM 691 C C . PHE A 1 88 ? 7.000 -2.720 -28.422 1.00 82.56 88 PHE A C 1
ATOM 693 O O . PHE A 1 88 ? 7.837 -3.612 -28.533 1.00 82.56 88 PHE A O 1
ATOM 700 N N . LYS A 1 89 ? 6.719 -1.907 -29.445 1.00 77.81 89 LYS A N 1
ATOM 701 C CA . LYS A 1 89 ? 7.385 -1.991 -30.751 1.00 77.81 89 LYS A CA 1
ATOM 702 C C . LYS A 1 89 ? 8.363 -0.836 -30.916 1.00 77.81 89 LYS A C 1
ATOM 704 O O . LYS A 1 89 ? 7.955 0.324 -30.928 1.00 77.81 89 LYS A O 1
ATOM 709 N N . PHE A 1 90 ? 9.642 -1.147 -31.128 1.00 72.69 90 PHE A N 1
ATOM 710 C CA . PHE A 1 90 ? 10.659 -0.135 -31.425 1.00 72.69 90 PHE A CA 1
ATOM 711 C C . PHE A 1 90 ? 10.430 0.464 -32.814 1.00 72.69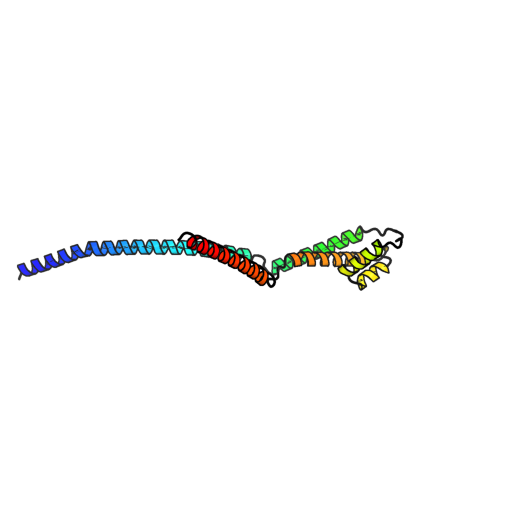 90 PHE A C 1
ATOM 713 O O . PHE A 1 90 ? 10.747 -0.135 -33.843 1.00 72.69 90 PHE A O 1
ATOM 720 N N . GLY A 1 91 ? 9.860 1.666 -32.851 1.00 64.31 91 GLY A N 1
ATOM 721 C CA . GLY A 1 91 ? 9.761 2.452 -34.073 1.00 64.31 91 GLY A CA 1
ATOM 722 C C . GLY A 1 91 ? 11.116 3.057 -34.441 1.00 64.31 91 GLY A C 1
ATOM 723 O O . GLY A 1 91 ? 11.776 3.670 -33.606 1.00 64.31 91 GLY A O 1
ATOM 724 N N . LYS A 1 92 ? 11.515 2.967 -35.715 1.00 57.91 92 LYS A N 1
ATOM 725 C CA . LYS A 1 92 ? 12.631 3.755 -36.270 1.00 57.91 92 LYS A CA 1
ATOM 726 C C . LYS A 1 92 ? 12.192 5.210 -36.474 1.00 57.91 92 LYS A C 1
ATOM 728 O O . LYS A 1 92 ? 12.130 5.686 -37.606 1.00 57.91 92 LYS A O 1
ATOM 733 N N . LYS A 1 93 ? 11.830 5.924 -35.406 1.00 57.84 93 LYS A N 1
ATOM 734 C CA . LYS A 1 93 ? 11.629 7.373 -35.503 1.00 57.84 93 LYS A CA 1
ATOM 735 C C . LYS A 1 93 ? 13.017 8.008 -35.488 1.00 57.84 93 LYS A C 1
ATOM 737 O O . LYS A 1 93 ? 13.734 7.889 -34.500 1.00 57.84 93 LYS A O 1
ATOM 742 N N . LYS A 1 94 ? 13.424 8.631 -36.600 1.00 53.25 94 LYS A N 1
ATOM 743 C CA . LYS A 1 94 ? 14.583 9.529 -36.583 1.00 53.25 94 LYS A CA 1
ATOM 744 C C . LYS A 1 94 ? 14.234 10.645 -35.610 1.00 53.25 94 LYS A C 1
ATOM 746 O O . LYS A 1 94 ? 13.276 11.378 -35.836 1.00 53.25 94 LYS A O 1
ATOM 751 N N . VAL A 1 95 ? 14.950 10.680 -34.497 1.00 58.12 95 VAL A N 1
ATOM 752 C CA . VAL A 1 95 ? 14.845 11.741 -33.510 1.00 58.12 95 VAL A CA 1
ATOM 753 C C . VAL A 1 95 ? 15.458 12.972 -34.167 1.00 58.12 95 VAL A C 1
ATOM 755 O O . VAL A 1 95 ? 16.677 13.093 -34.244 1.00 58.12 95 VAL A O 1
ATOM 758 N N . GLU A 1 96 ? 14.620 13.811 -34.771 1.00 58.03 96 GLU A N 1
ATOM 759 C CA . GLU A 1 96 ? 15.036 15.164 -35.125 1.00 58.03 96 GLU A CA 1
ATOM 760 C C . GLU A 1 96 ? 15.289 15.903 -33.814 1.00 58.03 96 GLU A C 1
ATOM 762 O O . GLU A 1 96 ? 14.452 15.864 -32.905 1.00 58.03 96 GLU A O 1
ATOM 767 N N . ASP A 1 97 ? 16.484 16.483 -33.715 1.00 56.53 97 ASP A N 1
ATOM 768 C CA . ASP A 1 97 ? 16.997 17.205 -32.557 1.00 56.53 97 ASP A CA 1
ATOM 769 C C . ASP A 1 97 ? 16.048 18.372 -32.260 1.00 56.53 97 ASP A C 1
ATOM 771 O O . ASP A 1 97 ? 16.066 19.422 -32.901 1.00 56.53 97 ASP A O 1
ATOM 775 N N . SER A 1 98 ? 15.096 18.105 -31.377 1.00 64.19 98 SER A N 1
ATOM 776 C CA . SER A 1 98 ? 13.989 18.980 -31.028 1.00 64.19 98 SER A CA 1
ATOM 777 C C . SER A 1 98 ? 13.970 19.097 -29.516 1.00 64.19 98 SER A C 1
ATOM 779 O O . SER A 1 98 ? 14.251 18.133 -28.801 1.00 64.19 98 SER A O 1
ATOM 781 N N . SER A 1 99 ? 13.624 20.283 -29.021 1.00 67.56 99 SER A N 1
ATOM 782 C CA . SER A 1 99 ? 13.539 20.593 -27.590 1.00 67.56 99 SER A CA 1
ATOM 783 C C . SER A 1 99 ? 12.675 19.602 -26.795 1.00 67.56 99 SER A C 1
ATOM 785 O O . SER A 1 99 ? 12.872 19.434 -25.597 1.00 67.56 99 SER A O 1
ATOM 787 N N . GLU A 1 100 ? 11.745 18.905 -27.451 1.00 71.81 100 GLU A N 1
ATOM 788 C CA . GLU A 1 100 ? 10.918 17.851 -26.854 1.00 71.81 100 GLU A CA 1
ATOM 789 C C . GLU A 1 100 ? 11.732 16.640 -26.370 1.00 71.81 100 GLU A C 1
ATOM 791 O O . GLU A 1 100 ? 11.408 16.050 -25.341 1.00 71.81 100 GLU A O 1
ATOM 796 N N . VAL A 1 101 ? 12.810 16.278 -27.070 1.00 76.19 101 VAL A N 1
ATOM 797 C CA . VAL A 1 101 ? 13.656 15.122 -26.726 1.00 76.19 101 VAL A CA 1
ATOM 798 C C . VAL A 1 101 ? 14.414 15.380 -25.432 1.00 76.19 101 VAL A C 1
ATOM 800 O O . VAL A 1 101 ? 14.548 14.485 -24.601 1.00 76.19 101 VAL A O 1
ATOM 803 N N . GLU A 1 102 ? 14.873 16.614 -25.247 1.00 80.69 102 GLU A N 1
ATOM 804 C CA . GLU A 1 102 ? 15.596 17.032 -24.054 1.00 80.69 102 GLU A CA 1
ATOM 805 C C . GLU A 1 102 ? 14.675 17.055 -22.822 1.00 80.69 102 GLU A C 1
ATOM 807 O O . GLU A 1 102 ? 15.050 16.547 -21.767 1.00 80.69 102 GLU A O 1
ATOM 812 N N . VAL A 1 103 ? 13.428 17.524 -22.960 1.00 83.00 103 VAL A N 1
ATOM 813 C CA . VAL A 1 103 ? 12.435 17.485 -21.868 1.00 83.00 103 VAL A CA 1
ATOM 814 C C . VAL A 1 103 ? 12.102 16.047 -21.464 1.00 83.00 103 VAL A C 1
ATOM 816 O O . VAL A 1 103 ? 12.094 15.728 -20.274 1.00 83.00 103 VAL A O 1
ATOM 819 N N . VAL A 1 104 ? 11.869 15.160 -22.438 1.00 83.00 104 VAL A N 1
ATOM 820 C CA . VAL A 1 104 ? 11.621 13.735 -22.164 1.00 83.00 104 VAL A CA 1
ATOM 821 C C . VAL A 1 104 ? 12.831 13.102 -21.481 1.00 83.00 104 VAL A C 1
ATOM 823 O O . VAL A 1 104 ? 12.668 12.337 -20.537 1.00 83.00 104 VAL A O 1
ATOM 826 N N . TYR A 1 105 ? 14.044 13.455 -21.904 1.00 84.62 105 TYR A N 1
ATOM 827 C CA . TYR A 1 105 ? 15.275 12.951 -21.306 1.00 84.62 105 TYR A CA 1
ATOM 828 C C . TYR A 1 105 ? 15.390 13.306 -19.817 1.00 84.62 105 TYR A C 1
ATOM 830 O O . TYR A 1 105 ? 15.613 12.419 -18.993 1.00 84.62 105 TYR A O 1
ATOM 838 N N . TYR A 1 106 ? 15.173 14.574 -19.452 1.00 87.44 106 TYR A N 1
ATOM 839 C CA . TYR A 1 106 ? 15.203 14.996 -18.049 1.00 87.44 106 TYR A CA 1
ATOM 840 C C . TYR A 1 106 ? 14.106 14.333 -17.213 1.00 87.44 106 TYR A C 1
ATOM 842 O O . TYR A 1 106 ? 14.371 13.917 -16.087 1.00 87.44 106 TYR A O 1
ATOM 850 N N . HIS A 1 107 ? 12.904 14.173 -17.769 1.00 86.31 107 HIS A N 1
ATOM 851 C CA . HIS A 1 107 ? 11.810 13.512 -17.061 1.00 86.31 107 HIS A CA 1
ATOM 852 C C . HIS A 1 107 ? 12.092 12.022 -16.803 1.00 86.31 107 HIS A C 1
ATOM 854 O O . HIS A 1 107 ? 11.840 11.506 -15.718 1.00 86.31 107 HIS A O 1
ATOM 860 N N . VAL A 1 108 ? 12.682 11.319 -17.773 1.00 87.12 108 VAL A N 1
ATOM 861 C CA . VAL A 1 108 ? 13.085 9.913 -17.608 1.00 87.12 108 VAL A CA 1
ATOM 862 C C . VAL A 1 108 ? 14.189 9.790 -16.546 1.00 87.12 108 VAL A C 1
ATOM 864 O O . VAL A 1 108 ? 14.137 8.870 -15.732 1.00 87.12 108 VAL A O 1
ATOM 867 N N . ILE A 1 109 ? 15.127 10.744 -16.476 1.00 90.38 109 ILE A N 1
ATOM 868 C CA . ILE A 1 109 ? 16.137 10.798 -15.403 1.00 90.38 109 ILE A CA 1
ATOM 869 C C . ILE A 1 109 ? 15.491 10.998 -14.032 1.00 90.38 109 ILE A C 1
ATOM 871 O O . ILE A 1 109 ? 15.922 10.364 -13.073 1.00 90.38 109 ILE A O 1
ATOM 875 N N . GLU A 1 110 ? 14.486 11.862 -13.925 1.00 89.12 110 GLU A N 1
ATOM 876 C CA . GLU A 1 110 ? 13.772 12.109 -12.669 1.00 89.12 110 GLU A CA 1
ATOM 877 C C . GLU A 1 110 ? 13.098 10.833 -12.141 1.00 89.12 110 GLU A C 1
ATOM 879 O O . GLU A 1 110 ? 13.178 10.538 -10.951 1.00 89.12 110 GLU A O 1
ATOM 884 N N . VAL A 1 111 ? 12.492 10.043 -13.033 1.00 87.69 111 VAL A N 1
ATOM 885 C CA . VAL A 1 111 ? 11.723 8.843 -12.659 1.00 87.69 111 VAL A CA 1
ATOM 886 C C . VAL A 1 111 ? 12.605 7.603 -12.464 1.00 87.69 111 VAL A C 1
ATOM 888 O O . VAL A 1 111 ? 12.347 6.802 -11.566 1.00 87.69 111 VAL A O 1
ATOM 891 N N . LEU A 1 112 ? 13.625 7.411 -13.308 1.00 89.25 112 LEU A N 1
AT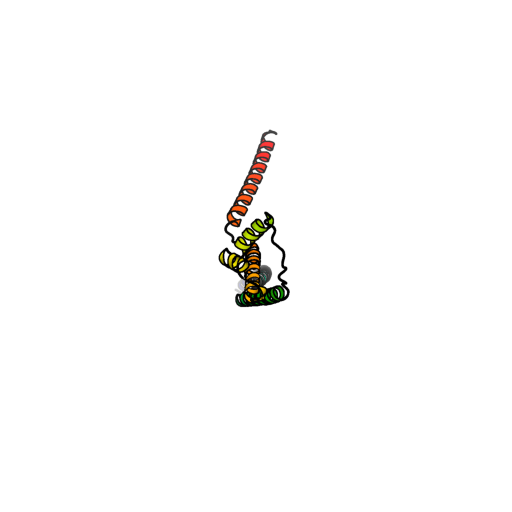OM 892 C CA . LEU A 1 112 ? 14.412 6.167 -13.397 1.00 89.25 112 LEU A CA 1
ATOM 893 C C . LEU A 1 112 ? 15.886 6.333 -13.011 1.00 89.25 112 LEU A C 1
ATOM 895 O O . LEU A 1 112 ? 16.605 5.344 -12.840 1.00 89.25 112 LEU A O 1
ATOM 899 N N . GLY A 1 113 ? 16.359 7.571 -12.904 1.00 89.50 113 GLY A N 1
ATOM 900 C CA . GLY A 1 113 ? 17.757 7.897 -12.667 1.00 89.50 113 GLY A CA 1
ATOM 901 C C . GLY A 1 113 ? 18.622 7.897 -13.931 1.00 89.50 113 GLY A C 1
ATOM 902 O O . GLY A 1 113 ? 18.303 7.319 -14.976 1.00 89.50 113 GLY A O 1
ATOM 903 N N . LEU A 1 114 ? 19.785 8.542 -13.811 1.00 87.81 114 LEU A N 1
ATOM 904 C CA . LEU A 1 114 ? 20.736 8.737 -14.909 1.00 87.81 114 LEU A CA 1
ATOM 905 C C . LEU A 1 114 ? 21.240 7.413 -15.506 1.00 87.81 114 LEU A C 1
ATOM 907 O O . LEU A 1 114 ? 21.298 7.263 -16.721 1.00 87.81 114 LEU A O 1
ATOM 911 N N . CYS A 1 115 ? 21.569 6.434 -14.660 1.00 86.50 115 CYS A N 1
ATOM 912 C CA . CYS A 1 115 ? 22.155 5.165 -15.101 1.00 86.50 115 CYS A CA 1
ATOM 913 C C . CYS A 1 115 ? 21.203 4.364 -16.008 1.00 86.50 115 CYS A C 1
ATOM 915 O O . CYS A 1 115 ? 21.591 3.945 -17.098 1.00 86.50 115 CYS A O 1
ATOM 917 N N . MET A 1 116 ? 19.942 4.199 -15.591 1.00 84.62 116 MET A N 1
ATOM 918 C CA . MET A 1 116 ? 18.937 3.485 -16.385 1.00 84.62 116 MET A CA 1
ATOM 919 C C . MET A 1 116 ? 18.635 4.226 -17.693 1.00 84.62 116 MET A C 1
ATOM 921 O O . MET A 1 116 ? 18.507 3.607 -18.746 1.00 84.62 116 MET A O 1
ATOM 925 N N . THR A 1 117 ? 18.598 5.558 -17.649 1.00 87.19 117 THR A N 1
ATOM 926 C CA . THR A 1 117 ? 18.352 6.393 -18.831 1.00 87.19 117 THR A CA 1
ATOM 927 C C . THR A 1 117 ? 19.454 6.245 -19.886 1.00 87.19 117 THR A C 1
ATOM 929 O O . THR A 1 117 ? 19.166 6.092 -21.072 1.00 87.19 117 THR A O 1
ATOM 932 N N . GLU A 1 118 ? 20.723 6.216 -19.475 1.00 85.44 118 GLU A N 1
ATOM 933 C CA . GLU A 1 118 ? 21.846 6.007 -20.400 1.00 85.44 118 GLU A CA 1
ATOM 934 C C . GLU A 1 118 ? 21.863 4.581 -20.985 1.00 85.44 118 GLU A C 1
ATOM 936 O O . GLU A 1 118 ? 22.178 4.384 -22.164 1.00 85.44 118 GLU A O 1
ATOM 941 N N . LEU A 1 119 ? 21.448 3.571 -20.211 1.00 83.94 119 LEU A N 1
ATOM 942 C CA . LEU A 1 119 ? 21.252 2.203 -20.715 1.00 83.94 119 LEU A CA 1
ATOM 943 C C . LEU A 1 119 ? 20.135 2.143 -21.769 1.00 83.94 119 LEU A C 1
ATOM 945 O O . LEU A 1 119 ? 20.295 1.501 -22.810 1.00 83.94 119 LEU A O 1
ATOM 949 N N . LEU A 1 120 ? 19.040 2.876 -21.550 1.00 83.62 120 LEU A N 1
ATOM 950 C CA . LEU A 1 120 ? 17.944 3.027 -22.511 1.00 83.62 120 LEU A CA 1
ATOM 951 C C . LEU A 1 120 ? 18.347 3.801 -23.774 1.00 83.62 120 LEU A C 1
ATOM 953 O O . LEU A 1 120 ? 17.734 3.638 -24.825 1.00 83.62 120 LEU A O 1
ATOM 957 N N . LYS A 1 121 ? 19.385 4.628 -23.717 1.00 80.81 121 LYS A N 1
ATOM 958 C CA . LYS A 1 121 ? 19.883 5.360 -24.887 1.00 80.81 121 LYS A CA 1
ATOM 959 C C . LYS A 1 121 ? 20.886 4.551 -25.713 1.00 80.81 121 LYS A C 1
ATOM 961 O O . LYS A 1 121 ? 20.960 4.721 -26.928 1.00 80.81 121 LYS A O 1
ATOM 966 N N . SER A 1 122 ? 21.668 3.697 -25.056 1.00 75.25 122 SER A N 1
ATOM 967 C CA . SER A 1 122 ? 22.829 3.021 -25.650 1.00 75.25 122 SER A CA 1
ATOM 968 C C . SER A 1 122 ? 22.548 1.620 -26.204 1.00 75.25 122 SER A C 1
ATOM 970 O O . SER A 1 122 ? 23.264 1.183 -27.106 1.00 75.25 122 SER A O 1
ATOM 972 N N . MET A 1 123 ? 21.531 0.907 -25.706 1.00 68.44 123 MET A N 1
ATOM 973 C CA . MET A 1 123 ? 21.259 -0.478 -26.115 1.00 68.44 123 MET A CA 1
ATOM 974 C C . MET A 1 123 ? 20.258 -0.596 -27.276 1.00 68.44 123 MET A C 1
ATOM 976 O O . MET A 1 123 ? 19.283 0.145 -27.376 1.00 68.44 123 MET A O 1
ATOM 980 N N . LEU A 1 124 ? 20.468 -1.595 -28.142 1.00 65.81 124 LEU A N 1
ATOM 981 C CA . LEU A 1 124 ? 19.455 -2.065 -29.091 1.00 65.81 124 LEU A CA 1
ATOM 982 C C . LEU A 1 124 ? 18.440 -2.941 -28.348 1.00 65.81 124 LEU A C 1
ATOM 984 O O . LEU A 1 124 ? 18.629 -4.139 -28.156 1.00 65.81 124 LEU A O 1
ATOM 988 N N . HIS A 1 125 ? 17.338 -2.323 -27.943 1.00 69.00 125 HIS A N 1
ATOM 989 C CA . HIS A 1 125 ? 16.296 -2.937 -27.109 1.00 69.00 125 HIS A CA 1
ATOM 990 C C . HIS A 1 125 ? 15.487 -4.051 -27.774 1.00 69.00 125 HIS A C 1
ATOM 992 O O . HIS A 1 125 ? 14.733 -4.741 -27.096 1.00 69.00 125 HIS A O 1
ATOM 998 N N . HIS A 1 126 ? 15.648 -4.244 -29.085 1.00 63.34 126 HIS A N 1
ATOM 999 C CA . HIS A 1 126 ? 14.985 -5.316 -29.826 1.00 63.34 126 HIS A CA 1
ATOM 1000 C C . HIS A 1 126 ? 15.378 -6.712 -29.308 1.00 63.34 126 HIS A C 1
ATOM 1002 O O . HIS A 1 126 ? 14.564 -7.629 -29.362 1.00 63.34 126 HIS A O 1
ATOM 1008 N N . ASP A 1 127 ? 16.587 -6.856 -28.757 1.00 60.44 127 ASP A N 1
ATOM 1009 C CA . ASP A 1 127 ? 17.118 -8.156 -28.331 1.00 60.44 127 ASP A CA 1
ATOM 1010 C C . ASP A 1 127 ? 17.103 -8.342 -26.803 1.00 60.44 127 ASP A C 1
ATOM 1012 O O . ASP A 1 127 ? 17.435 -9.418 -26.308 1.00 60.44 127 ASP A O 1
ATOM 1016 N N . ASN A 1 128 ? 16.706 -7.318 -26.034 1.00 66.50 128 ASN A N 1
ATOM 1017 C CA . ASN A 1 128 ? 16.730 -7.366 -24.571 1.00 66.50 128 ASN A CA 1
ATOM 1018 C C . ASN A 1 128 ? 15.457 -6.784 -23.938 1.00 66.50 128 ASN A C 1
ATOM 1020 O O . ASN A 1 128 ? 15.444 -5.699 -23.355 1.00 66.50 128 ASN A O 1
ATOM 1024 N N . GLN A 1 129 ? 14.380 -7.564 -24.025 1.00 77.88 129 GLN A N 1
ATOM 1025 C CA . GLN A 1 129 ? 13.074 -7.257 -23.439 1.00 77.88 129 GLN A CA 1
ATOM 1026 C C . GLN A 1 129 ? 13.128 -7.071 -21.908 1.00 77.88 129 GLN A C 1
ATOM 1028 O O . GLN A 1 129 ? 12.311 -6.343 -21.346 1.00 77.88 129 GLN A O 1
ATOM 1033 N N . ILE A 1 130 ? 14.128 -7.659 -21.238 1.00 84.81 130 ILE A N 1
ATOM 1034 C CA . ILE A 1 130 ? 14.313 -7.571 -19.782 1.00 84.81 130 ILE A CA 1
ATOM 1035 C C . ILE A 1 130 ? 14.627 -6.135 -19.354 1.00 84.81 130 ILE A C 1
ATOM 1037 O O . ILE A 1 130 ? 14.085 -5.675 -18.352 1.00 84.81 130 ILE A O 1
ATOM 1041 N N . LEU A 1 131 ? 15.455 -5.399 -20.107 1.00 86.31 131 LEU A N 1
ATOM 1042 C CA . LEU A 1 131 ? 15.790 -4.006 -19.779 1.00 86.31 131 LEU A CA 1
ATOM 1043 C C . LEU A 1 131 ? 14.544 -3.111 -19.811 1.00 86.31 131 LEU A C 1
ATOM 1045 O O . LEU A 1 131 ? 14.335 -2.276 -18.933 1.00 86.31 131 LEU A O 1
ATOM 1049 N N . ILE A 1 132 ? 13.687 -3.328 -20.803 1.00 87.81 132 ILE A N 1
ATOM 1050 C CA . ILE A 1 132 ? 12.461 -2.556 -21.015 1.00 87.81 132 ILE A CA 1
ATOM 1051 C C . ILE A 1 132 ? 11.413 -2.914 -19.966 1.00 87.81 132 ILE A C 1
ATOM 1053 O O . ILE A 1 132 ? 10.829 -2.026 -19.351 1.00 87.81 132 ILE A O 1
ATOM 1057 N N . GLN A 1 133 ? 11.238 -4.204 -19.684 1.00 91.12 133 GLN A N 1
ATOM 1058 C CA . GLN A 1 133 ? 10.393 -4.665 -18.587 1.00 91.12 133 GLN A CA 1
ATOM 1059 C C . GLN A 1 133 ? 10.852 -4.088 -17.241 1.00 91.12 133 GLN A C 1
ATOM 1061 O O . GLN A 1 133 ? 10.036 -3.547 -16.502 1.00 91.12 133 GLN A O 1
ATOM 1066 N N . THR A 1 134 ? 12.151 -4.140 -16.942 1.00 90.19 134 THR A N 1
ATOM 1067 C CA . THR A 1 134 ? 12.723 -3.593 -15.697 1.00 90.19 134 THR A CA 1
ATOM 1068 C C . THR A 1 134 ? 12.497 -2.085 -15.600 1.00 90.19 134 THR A C 1
ATOM 1070 O O . THR A 1 134 ? 12.189 -1.565 -14.531 1.00 90.19 134 THR A O 1
ATOM 1073 N N . THR A 1 135 ? 12.585 -1.382 -16.728 1.00 90.81 135 THR A N 1
ATOM 1074 C CA . THR A 1 135 ? 12.306 0.054 -16.814 1.00 90.81 135 THR A CA 1
ATOM 1075 C C . THR A 1 135 ? 10.845 0.359 -16.490 1.00 90.81 135 THR A C 1
ATOM 1077 O O . THR A 1 135 ? 10.569 1.242 -15.681 1.00 90.81 135 THR A O 1
ATOM 1080 N N . PHE A 1 136 ? 9.900 -0.386 -17.070 1.00 91.94 136 PHE A N 1
ATOM 1081 C CA . PHE A 1 136 ? 8.479 -0.221 -16.759 1.00 91.94 136 PHE A CA 1
ATOM 1082 C C . PHE A 1 136 ? 8.165 -0.554 -15.301 1.00 91.94 136 PHE A C 1
ATOM 1084 O O . PHE A 1 136 ? 7.404 0.178 -14.675 1.00 91.94 136 PHE A O 1
ATOM 1091 N N . GLN A 1 137 ? 8.783 -1.599 -14.742 1.00 93.75 137 GLN A N 1
ATOM 1092 C CA . GLN A 1 137 ? 8.638 -1.934 -13.323 1.00 93.75 137 GLN A CA 1
ATOM 1093 C C . GLN A 1 137 ? 9.122 -0.791 -12.434 1.00 93.75 137 GLN A C 1
ATOM 1095 O O . GLN A 1 137 ? 8.384 -0.357 -11.557 1.00 93.75 137 GLN A O 1
ATOM 1100 N N . ALA A 1 138 ? 10.319 -0.260 -12.692 1.00 91.75 138 ALA A N 1
ATOM 1101 C CA . ALA A 1 138 ? 10.864 0.856 -11.929 1.00 91.75 138 ALA A CA 1
ATOM 1102 C C . ALA A 1 138 ? 9.961 2.098 -12.011 1.00 91.75 138 ALA A C 1
ATOM 1104 O O . ALA A 1 138 ? 9.619 2.663 -10.978 1.00 91.75 138 ALA A O 1
ATOM 1105 N N . ALA A 1 139 ? 9.497 2.469 -13.210 1.00 91.44 139 ALA A N 1
ATOM 1106 C CA . ALA A 1 139 ? 8.588 3.601 -13.380 1.00 91.44 139 ALA A CA 1
ATOM 1107 C C . ALA A 1 139 ? 7.265 3.399 -12.622 1.00 91.44 139 ALA A C 1
ATOM 1109 O O . ALA A 1 139 ? 6.828 4.289 -11.895 1.00 91.44 139 ALA A O 1
ATOM 1110 N N . MET A 1 140 ? 6.636 2.227 -12.756 1.00 93.50 140 MET A N 1
ATOM 1111 C CA . MET A 1 140 ? 5.390 1.905 -12.056 1.00 93.50 140 MET A CA 1
ATOM 1112 C C . MET A 1 140 ? 5.573 1.923 -10.536 1.00 93.50 140 MET A C 1
ATOM 1114 O O . MET A 1 140 ? 4.734 2.496 -9.849 1.00 93.50 140 MET A O 1
ATOM 1118 N N . CYS A 1 141 ? 6.673 1.375 -10.013 1.00 92.94 141 CYS A N 1
ATOM 1119 C CA . CYS A 1 141 ? 6.988 1.432 -8.586 1.00 92.94 141 CYS A CA 1
ATOM 1120 C C . CYS A 1 141 ? 7.145 2.873 -8.091 1.00 92.94 141 CYS A C 1
ATOM 1122 O O . CYS A 1 141 ? 6.600 3.199 -7.042 1.00 92.94 141 CYS A O 1
ATOM 1124 N N . THR A 1 142 ? 7.814 3.748 -8.848 1.00 90.44 142 THR A N 1
ATOM 1125 C CA . THR A 1 142 ? 7.933 5.175 -8.505 1.00 90.44 142 THR A CA 1
ATOM 1126 C C . THR A 1 142 ? 6.563 5.859 -8.444 1.00 90.44 142 THR A C 1
ATOM 1128 O O . THR A 1 142 ? 6.288 6.617 -7.516 1.00 90.44 142 THR A O 1
ATOM 1131 N N . TYR A 1 143 ? 5.660 5.568 -9.386 1.00 88.81 143 TYR A N 1
ATOM 1132 C CA . TYR A 1 143 ? 4.296 6.111 -9.345 1.00 88.81 143 TYR A CA 1
ATOM 1133 C C . TYR A 1 143 ? 3.466 5.544 -8.192 1.00 88.81 143 TYR A C 1
ATOM 1135 O O . TYR A 1 143 ? 2.713 6.283 -7.562 1.00 88.81 143 TYR A O 1
ATOM 1143 N N . VAL A 1 144 ? 3.591 4.248 -7.910 1.00 90.62 144 VAL A N 1
ATOM 1144 C CA . VAL A 1 144 ? 2.918 3.602 -6.779 1.00 90.62 144 VAL A CA 1
ATOM 1145 C C . VAL A 1 144 ? 3.406 4.194 -5.460 1.00 90.62 144 VAL A C 1
ATOM 1147 O O . VAL A 1 144 ? 2.579 4.529 -4.619 1.00 90.62 144 VAL A O 1
ATOM 1150 N N . ASP A 1 145 ? 4.714 4.386 -5.296 1.00 88.62 145 ASP A N 1
ATOM 1151 C CA . ASP A 1 145 ? 5.305 5.038 -4.125 1.00 88.62 145 ASP A CA 1
ATOM 1152 C C . ASP A 1 145 ? 4.776 6.465 -3.952 1.00 88.62 145 ASP A C 1
ATOM 1154 O O . ASP A 1 145 ? 4.344 6.841 -2.860 1.00 88.62 145 ASP A O 1
ATOM 1158 N N . TRP A 1 146 ? 4.700 7.232 -5.045 1.00 86.75 146 TRP A N 1
ATOM 1159 C CA . TRP A 1 146 ? 4.095 8.561 -5.027 1.00 86.75 146 TRP A CA 1
ATOM 1160 C C . TRP A 1 146 ? 2.634 8.510 -4.570 1.00 86.75 146 TRP A C 1
ATOM 1162 O O . TRP A 1 146 ? 2.260 9.229 -3.647 1.00 86.75 146 TRP A O 1
ATOM 1172 N N . ILE A 1 147 ? 1.818 7.619 -5.147 1.00 86.81 147 ILE A N 1
ATOM 1173 C CA . ILE A 1 147 ? 0.407 7.458 -4.772 1.00 86.81 147 ILE A CA 1
ATOM 1174 C C . ILE A 1 147 ? 0.280 7.077 -3.297 1.00 86.81 147 ILE A C 1
ATOM 1176 O O . ILE A 1 147 ? -0.491 7.705 -2.582 1.00 86.81 147 ILE A O 1
ATOM 1180 N N . VAL A 1 148 ? 1.037 6.088 -2.820 1.00 85.50 148 VAL A N 1
ATOM 1181 C CA . VAL A 1 148 ? 1.010 5.653 -1.415 1.00 85.50 148 VAL A CA 1
ATOM 1182 C C . VAL A 1 148 ? 1.429 6.792 -0.485 1.00 85.50 148 VAL A C 1
ATOM 1184 O O . VAL A 1 148 ? 0.799 7.008 0.550 1.00 85.50 148 VAL A O 1
ATOM 1187 N N . THR A 1 149 ? 2.430 7.578 -0.879 1.00 84.00 149 THR A N 1
ATOM 1188 C CA . THR A 1 149 ? 2.902 8.734 -0.109 1.00 84.00 149 THR A CA 1
ATOM 1189 C C . THR A 1 149 ? 1.863 9.856 -0.049 1.00 84.00 149 THR A C 1
ATOM 1191 O O . THR A 1 149 ? 1.779 10.531 0.974 1.00 84.00 149 THR A O 1
ATOM 1194 N N . LEU A 1 150 ? 1.003 10.020 -1.064 1.00 80.94 150 LEU A N 1
ATOM 1195 C CA . LEU A 1 150 ? -0.123 10.969 -1.003 1.00 80.94 150 LEU A CA 1
ATOM 1196 C C . LEU A 1 150 ? -1.132 10.615 0.101 1.00 80.94 150 LEU A C 1
ATOM 1198 O O . LEU A 1 150 ? -1.769 11.507 0.657 1.00 80.94 150 LEU A O 1
ATOM 1202 N N . TRP A 1 151 ? -1.270 9.330 0.433 1.00 77.81 151 TRP A N 1
ATOM 1203 C CA . TRP A 1 151 ? -2.127 8.866 1.530 1.00 77.81 151 TRP A CA 1
ATOM 1204 C C . TRP A 1 151 ? -1.412 8.867 2.884 1.00 77.81 151 TRP A C 1
ATOM 1206 O O . TRP A 1 151 ? -2.056 8.757 3.929 1.00 77.81 151 TRP A O 1
ATOM 1216 N N . TYR A 1 152 ? -0.087 9.020 2.892 1.00 65.94 152 TYR A N 1
ATOM 1217 C CA . TYR A 1 152 ? 0.708 9.127 4.105 1.00 65.94 152 TYR A CA 1
ATOM 1218 C C . TYR A 1 152 ? 0.706 10.572 4.616 1.00 65.94 152 TYR A C 1
ATOM 1220 O O . TYR A 1 152 ? 1.670 11.325 4.465 1.00 65.94 152 TYR A O 1
ATOM 1228 N N . PHE A 1 153 ? -0.385 10.955 5.282 1.00 56.69 153 PHE A N 1
ATOM 1229 C CA . PHE A 1 153 ? -0.441 12.194 6.053 1.00 56.69 153 PHE A CA 1
ATOM 1230 C C . PHE A 1 153 ? 0.409 12.027 7.320 1.00 56.69 153 PHE A C 1
ATOM 1232 O O . PHE A 1 153 ? -0.062 11.641 8.390 1.00 56.69 153 PHE A O 1
ATOM 1239 N N . LYS A 1 154 ? 1.724 12.239 7.210 1.00 53.22 154 LYS A N 1
ATOM 1240 C CA . LYS A 1 154 ? 2.590 12.258 8.389 1.00 53.22 154 LYS A CA 1
ATOM 1241 C C . LYS A 1 154 ? 2.265 13.511 9.197 1.00 53.22 154 LYS A C 1
ATOM 1243 O O . LYS A 1 154 ? 2.738 14.599 8.874 1.00 53.22 154 LYS A O 1
ATOM 1248 N N . GLY A 1 155 ? 1.490 13.335 10.265 1.00 52.91 155 GLY A N 1
ATOM 1249 C CA . GLY A 1 155 ? 1.203 14.330 11.298 1.00 52.91 155 GLY A CA 1
ATOM 1250 C C . GLY A 1 155 ? 2.469 14.921 11.931 1.00 52.91 155 GLY A C 1
ATOM 1251 O O . GLY A 1 155 ? 2.919 14.508 12.994 1.00 52.91 155 GLY A O 1
ATOM 1252 N N . ARG A 1 156 ? 3.057 15.897 11.243 1.00 47.62 156 ARG A N 1
ATOM 1253 C CA . ARG A 1 156 ? 3.872 16.984 11.803 1.00 47.62 156 ARG A CA 1
ATOM 1254 C C . ARG A 1 156 ? 3.493 18.331 11.203 1.00 47.62 156 ARG A C 1
ATOM 1256 O O . ARG A 1 156 ? 3.762 19.349 11.832 1.00 47.62 156 ARG A O 1
ATOM 1263 N N . GLU A 1 157 ? 2.836 18.344 10.040 1.00 54.41 157 GLU A N 1
ATOM 1264 C CA . GLU A 1 157 ? 2.299 19.580 9.473 1.00 54.41 157 GLU A CA 1
ATOM 1265 C C . GLU A 1 157 ? 0.863 19.914 9.914 1.00 54.41 157 GLU A C 1
ATOM 1267 O O . GLU A 1 157 ? 0.477 21.079 9.966 1.00 54.41 157 GLU A O 1
ATOM 1272 N N . GLU A 1 158 ? 0.083 18.921 10.343 1.00 54.03 158 GLU A N 1
ATOM 1273 C CA . GLU A 1 158 ? -1.289 19.169 10.806 1.00 54.03 158 GLU A CA 1
ATOM 1274 C C . GLU A 1 158 ? -1.347 19.813 12.186 1.00 54.03 158 GLU A C 1
ATOM 1276 O O . GLU A 1 158 ? -2.228 20.629 12.416 1.00 54.03 158 GLU A O 1
ATOM 1281 N N . GLU A 1 159 ? -0.404 19.538 13.092 1.00 55.50 159 GLU A N 1
ATOM 1282 C CA . GLU A 1 159 ? -0.398 20.210 14.398 1.00 55.50 159 GLU A CA 1
ATOM 1283 C C . GLU A 1 159 ? -0.201 21.720 14.247 1.00 55.50 159 GLU A C 1
ATOM 1285 O O . GLU A 1 159 ? -0.916 22.483 14.890 1.00 55.50 159 GLU A O 1
ATOM 1290 N N . TRP A 1 160 ? 0.699 22.182 13.370 1.00 62.50 160 TRP A N 1
ATOM 1291 C CA . TRP A 1 160 ? 0.868 23.624 13.164 1.00 62.50 160 TRP A CA 1
ATOM 1292 C C . TRP A 1 160 ? -0.271 24.219 12.339 1.00 62.50 160 TRP A C 1
ATOM 1294 O O . TRP A 1 160 ? -0.709 25.321 12.653 1.00 62.50 160 TRP A O 1
ATOM 1304 N N . MET A 1 161 ? -0.785 23.511 11.326 1.00 66.94 161 MET A N 1
ATOM 1305 C CA . MET A 1 161 ? -1.872 24.029 10.492 1.00 66.94 161 MET A CA 1
ATOM 1306 C C . MET A 1 161 ? -3.189 24.111 11.272 1.00 66.94 161 MET A C 1
ATOM 1308 O O . MET A 1 161 ? -3.859 25.142 11.222 1.00 66.94 161 MET A O 1
ATOM 1312 N N . LEU A 1 162 ? -3.539 23.071 12.036 1.00 72.06 162 LEU A N 1
ATOM 1313 C CA . LEU A 1 162 ? -4.722 23.053 12.899 1.00 72.06 162 LEU A CA 1
ATOM 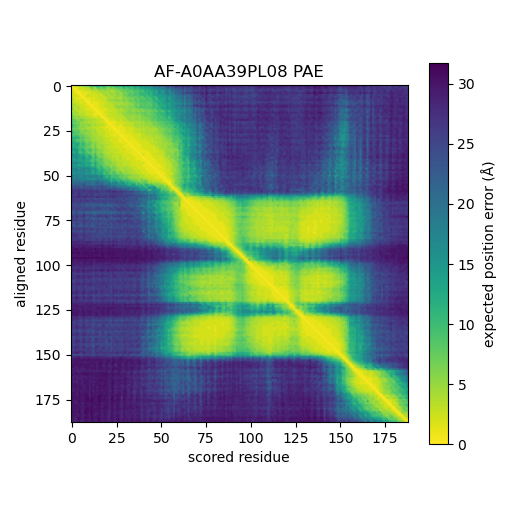1314 C C . LEU A 1 162 ? -4.569 24.027 14.067 1.00 72.06 162 LEU A C 1
ATOM 1316 O O . LEU A 1 162 ? -5.529 24.715 14.394 1.00 72.06 162 LEU A O 1
ATOM 1320 N N . SER A 1 163 ? -3.375 24.147 14.658 1.00 73.88 163 SER A N 1
ATOM 1321 C CA . SER A 1 163 ? -3.117 25.137 15.712 1.00 73.88 163 SER A CA 1
ATOM 1322 C C . SER A 1 163 ? -3.198 26.572 15.177 1.00 73.88 163 SER A C 1
ATOM 1324 O O . SER A 1 163 ? -3.793 27.434 15.818 1.00 73.88 163 SER A O 1
ATOM 1326 N N . ASN A 1 164 ? -2.709 26.828 13.960 1.00 77.75 164 ASN A N 1
ATOM 1327 C CA . ASN A 1 164 ? -2.828 28.131 13.309 1.00 77.75 164 ASN A CA 1
ATOM 1328 C C . ASN A 1 164 ? -4.285 28.454 12.934 1.00 77.75 164 ASN A C 1
ATOM 1330 O O . ASN A 1 164 ? -4.752 29.560 13.185 1.00 77.75 164 ASN A O 1
ATOM 1334 N N . LEU A 1 165 ? -5.037 27.487 12.398 1.00 79.06 165 LEU A N 1
ATOM 1335 C CA . LEU A 1 165 ? -6.474 27.646 12.146 1.00 79.06 165 LEU A CA 1
ATOM 1336 C C . LEU A 1 165 ? -7.255 27.894 13.440 1.00 79.06 165 LEU A C 1
ATOM 1338 O O . LEU A 1 165 ? -8.110 28.774 13.475 1.00 79.06 165 LEU A O 1
ATOM 1342 N N . TYR A 1 166 ? -6.939 27.165 14.509 1.00 79.12 166 TYR A N 1
ATOM 1343 C CA . TYR A 1 166 ? -7.559 27.358 15.815 1.00 79.12 166 TYR A CA 1
ATOM 1344 C C . TYR A 1 166 ? -7.241 28.743 16.396 1.00 79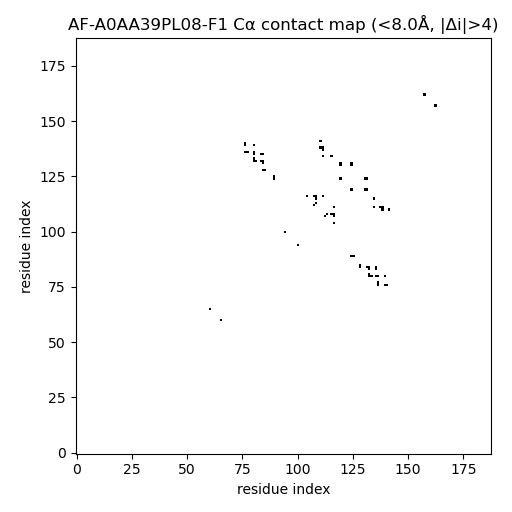.12 166 TYR A C 1
ATOM 1346 O O . TYR A 1 166 ? -8.144 29.412 16.890 1.00 79.12 166 TYR A O 1
ATOM 1354 N N . ALA A 1 167 ? -5.996 29.214 16.272 1.00 81.38 167 ALA A N 1
ATOM 1355 C CA . ALA A 1 167 ? -5.598 30.555 16.695 1.00 81.38 167 ALA A CA 1
ATOM 1356 C C . ALA A 1 167 ? -6.342 31.652 15.915 1.00 81.38 167 ALA A C 1
ATOM 1358 O O . ALA A 1 167 ? -6.844 32.596 16.521 1.00 81.38 167 ALA A O 1
ATOM 1359 N N . ILE A 1 168 ? -6.494 31.495 14.595 1.00 83.44 168 ILE A N 1
ATOM 1360 C CA . ILE A 1 168 ? -7.250 32.431 13.747 1.00 83.44 168 ILE A CA 1
ATOM 1361 C C . ILE A 1 168 ? -8.728 32.469 14.154 1.00 83.44 168 ILE A C 1
ATOM 1363 O O . ILE A 1 168 ? -9.309 33.548 14.276 1.00 83.44 168 ILE A O 1
ATOM 1367 N N . ILE A 1 169 ? -9.341 31.305 14.393 1.00 81.56 169 ILE A N 1
ATOM 1368 C CA . ILE A 1 169 ? -10.740 31.221 14.833 1.00 81.56 169 ILE A CA 1
ATOM 1369 C C . ILE A 1 169 ? -10.894 31.874 16.214 1.00 81.56 169 ILE A C 1
ATOM 1371 O O . ILE A 1 169 ? -11.779 32.709 16.402 1.00 81.56 169 ILE A O 1
ATOM 1375 N N . GLN A 1 170 ? -9.984 31.593 17.146 1.00 79.81 170 GLN A N 1
ATOM 1376 C CA . GLN A 1 170 ? -9.995 32.178 18.485 1.00 79.81 170 GLN A CA 1
ATOM 1377 C C . GLN A 1 170 ? -9.822 33.707 18.465 1.00 79.81 170 GLN A C 1
ATOM 1379 O O . GLN A 1 170 ? -10.509 34.411 19.207 1.00 79.81 170 GLN A O 1
ATOM 1384 N N . GLU A 1 171 ? -8.941 34.243 17.618 1.00 77.94 171 GLU A N 1
ATOM 1385 C CA . GLU A 1 171 ? -8.780 35.691 17.436 1.00 77.94 171 GLU A CA 1
ATOM 1386 C C . GLU A 1 171 ? -10.019 36.334 16.806 1.00 77.94 171 GLU A C 1
ATOM 1388 O O . GLU A 1 171 ? -10.423 37.426 17.220 1.00 77.94 171 GLU A O 1
ATOM 1393 N N . SER A 1 172 ? -10.663 35.651 15.855 1.00 79.38 172 SER A N 1
ATOM 1394 C CA . SER A 1 172 ? -11.899 36.135 15.239 1.00 79.38 172 SER A CA 1
ATOM 1395 C C . SER A 1 172 ? -13.064 36.199 16.238 1.00 79.38 172 SER A C 1
ATOM 1397 O O . SER A 1 172 ? -13.761 37.216 16.295 1.00 79.38 172 SER A O 1
ATOM 1399 N N . ASP A 1 173 ? -13.201 35.199 17.115 1.00 72.38 173 ASP A N 1
ATOM 1400 C CA . ASP A 1 173 ? -14.218 35.175 18.173 1.00 72.38 173 ASP A CA 1
ATOM 1401 C C . ASP A 1 173 ? -13.944 36.231 19.259 1.00 72.38 173 ASP A C 1
ATOM 1403 O O . ASP A 1 173 ? -14.857 36.926 19.716 1.00 72.38 173 ASP A O 1
ATOM 1407 N N . LEU A 1 174 ? -12.675 36.435 19.634 1.00 66.38 174 LEU A N 1
ATOM 1408 C CA . LEU A 1 174 ? -12.271 37.496 20.566 1.00 66.38 174 LEU A CA 1
ATOM 1409 C C . LEU A 1 174 ? -12.531 38.901 20.000 1.00 66.38 174 LEU A C 1
ATOM 1411 O O . LEU A 1 174 ? -12.923 39.801 20.749 1.00 66.38 174 LEU A O 1
ATOM 1415 N N . GLY A 1 175 ? -12.343 39.100 18.693 1.00 69.00 175 GLY A N 1
ATOM 1416 C CA . GLY A 1 175 ? -12.649 40.355 18.004 1.00 69.00 175 GLY A CA 1
ATOM 1417 C C . GLY A 1 175 ? -14.147 40.670 17.975 1.00 69.00 175 GLY A C 1
ATOM 1418 O O . GLY A 1 175 ? -14.542 41.814 18.225 1.00 69.00 175 GLY A O 1
ATOM 1419 N N . LEU A 1 176 ? -14.989 39.656 17.753 1.00 62.72 176 LEU A N 1
ATOM 1420 C CA . LEU A 1 176 ? -16.448 39.794 17.786 1.00 62.72 176 LEU A CA 1
ATOM 1421 C C . LEU A 1 176 ? -16.953 40.160 19.191 1.00 62.72 176 LEU A C 1
ATOM 1423 O O . LEU A 1 176 ? -17.746 41.093 19.332 1.00 62.72 176 LEU A O 1
ATOM 1427 N N . MET A 1 177 ? -16.407 39.542 20.242 1.00 65.69 177 MET A N 1
ATOM 1428 C CA . MET A 1 177 ? -16.775 39.869 21.628 1.00 65.69 177 MET A CA 1
ATOM 1429 C C . MET A 1 177 ? -16.337 41.279 22.070 1.00 65.69 177 MET A C 1
ATOM 1431 O O . MET A 1 177 ? -16.967 41.892 22.937 1.00 65.69 177 MET A O 1
ATOM 1435 N N . GLN A 1 178 ? -15.262 41.831 21.494 1.00 61.22 178 GLN A N 1
ATOM 1436 C CA . GLN A 1 178 ? -14.831 43.206 21.783 1.00 61.22 178 GLN A CA 1
ATOM 1437 C C . GLN A 1 178 ? -15.673 44.264 21.059 1.00 61.22 178 GLN A C 1
ATOM 1439 O O . GLN A 1 178 ? -15.893 45.346 21.611 1.00 61.22 178 GLN A O 1
ATOM 1444 N N . MET A 1 179 ? -16.174 43.957 19.859 1.00 60.78 179 MET A N 1
ATOM 1445 C CA . MET A 1 179 ? -17.114 44.817 19.130 1.00 60.78 179 MET A CA 1
ATOM 1446 C C . MET A 1 179 ? -18.470 44.895 19.847 1.00 60.78 179 MET A C 1
ATOM 1448 O O . MET A 1 179 ? -19.013 45.990 19.995 1.00 60.78 179 MET A O 1
ATOM 1452 N N . GLU A 1 180 ? -18.965 43.776 20.382 1.00 62.47 180 GLU A N 1
ATOM 1453 C CA . GLU A 1 180 ? -20.222 43.720 21.142 1.00 62.47 180 GLU A CA 1
ATOM 1454 C C . GLU A 1 180 ? -20.146 44.556 22.437 1.00 62.47 180 GLU A C 1
ATOM 1456 O O . GLU A 1 180 ? -20.971 45.443 22.664 1.00 62.47 180 GLU A O 1
ATOM 1461 N N . LYS A 1 181 ? -19.056 44.422 23.212 1.00 59.41 181 LYS A N 1
ATOM 1462 C CA . LYS A 1 181 ? -18.813 45.251 24.413 1.00 59.41 181 LYS A CA 1
ATOM 1463 C C . LYS A 1 181 ? -18.648 46.746 24.124 1.00 59.41 181 LYS A C 1
ATOM 1465 O O . LYS A 1 181 ? -18.864 47.571 25.015 1.00 59.41 181 LYS A O 1
ATOM 1470 N N . LYS A 1 182 ? -18.204 47.120 22.921 1.00 59.16 182 LYS A N 1
ATOM 1471 C CA . LYS A 1 182 ? -18.034 48.527 22.524 1.00 59.16 182 LYS A CA 1
ATOM 1472 C C . LYS A 1 182 ? -19.342 49.132 22.004 1.00 59.16 182 LYS A C 1
ATOM 1474 O O . LYS A 1 182 ? -19.570 50.317 22.230 1.00 59.16 182 LYS A O 1
ATOM 1479 N N . GLY A 1 183 ? -20.207 48.321 21.391 1.00 56.75 183 GLY A N 1
ATOM 1480 C CA . GLY A 1 183 ? -21.572 48.701 21.020 1.00 56.75 183 GLY A CA 1
ATOM 1481 C C . GLY A 1 183 ? -22.451 49.004 22.236 1.00 56.75 183 GLY A C 1
ATOM 1482 O O . GLY A 1 183 ? -23.120 50.033 22.258 1.00 56.75 183 GLY A O 1
ATOM 1483 N N . GLU A 1 184 ? -22.368 48.191 23.293 1.00 53.38 184 GLU A N 1
ATOM 1484 C CA . GLU A 1 184 ? -23.121 48.429 24.538 1.00 53.38 184 GLU A CA 1
ATOM 1485 C C . GLU A 1 184 ? -22.654 49.680 25.299 1.00 53.38 184 GLU A C 1
ATOM 1487 O O . GLU A 1 184 ? -23.469 50.405 25.863 1.00 53.38 184 GLU A O 1
ATOM 1492 N N . LYS A 1 185 ? -21.351 49.994 25.276 1.00 53.72 185 LYS A N 1
ATOM 1493 C CA . LYS A 1 185 ? -20.802 51.201 25.926 1.00 53.72 185 LYS A CA 1
ATOM 1494 C C . LYS A 1 185 ? -21.076 52.508 25.181 1.00 53.72 185 LYS A C 1
ATOM 1496 O O . LYS A 1 185 ? -20.807 53.563 25.740 1.00 53.72 185 LYS A O 1
ATOM 1501 N N . SER A 1 186 ? -21.557 52.453 23.939 1.00 51.84 186 SER A N 1
ATOM 1502 C CA . SER A 1 186 ? -21.887 53.650 23.152 1.00 51.84 186 SER A CA 1
ATOM 1503 C C . SER A 1 186 ? -23.377 54.016 23.203 1.00 51.84 186 SER A C 1
ATOM 1505 O O . SER A 1 186 ? -23.773 54.998 22.577 1.00 51.84 186 SER A O 1
ATOM 1507 N N . LEU A 1 187 ? -24.189 53.227 23.917 1.00 51.50 187 LEU A N 1
ATOM 1508 C CA . LEU A 1 187 ? -25.633 53.420 24.109 1.00 51.50 187 LEU A CA 1
ATOM 1509 C C . LEU A 1 187 ? -26.001 53.877 25.538 1.00 51.50 187 LEU A C 1
ATOM 1511 O O . LEU A 1 187 ? -27.185 53.935 25.867 1.00 51.50 187 LEU A O 1
ATOM 1515 N N . VAL A 1 188 ? -25.006 54.222 26.363 1.00 42.75 188 VAL A N 1
ATOM 1516 C CA . VAL A 1 188 ? -25.155 54.847 27.692 1.00 42.75 188 VAL A CA 1
ATOM 1517 C C . VAL A 1 188 ? -24.424 56.180 27.687 1.00 42.75 188 VAL A C 1
ATOM 1519 O O . VAL A 1 188 ? -25.005 57.163 28.195 1.00 42.75 188 VAL A O 1
#